Protein AF-A0A2R6GZ80-F1 (afdb_monomer)

Secondary structure (DSSP, 8-state):
--STTTTT-GGGS-HHHHHHHHHHHHTTEE-SSPPPHHHHHHHHHHHHHHHHHHHHHHHHHHHHHHHHHHHHHHTTHHHHHHHSS--HHHHHHHHHHHHHHHHHHHHHHHHIIIIIHHHHHHHHTT-EE-HHHHHHHHHHHHTHHHHHHHHHHHHHHHHTT-S-STTSS-HHHHHHHHHHHHHHHHHHHHH-TTS-HHHHHHHHHHHHHHHHHHHHHHHHHH--GGGTS--

Structure (mmCIF, N/CA/C/O backbone):
data_AF-A0A2R6GZ80-F1
#
_entry.id   AF-A0A2R6GZ80-F1
#
loop_
_atom_site.group_PDB
_atom_site.id
_atom_site.type_symbol
_atom_site.label_atom_id
_atom_site.label_alt_id
_atom_site.label_comp_id
_atom_site.label_asym_id
_atom_site.label_entity_id
_atom_site.label_seq_id
_atom_site.pdbx_PDB_ins_code
_atom_site.Cartn_x
_atom_site.Cartn_y
_atom_site.Cartn_z
_atom_site.occupancy
_atom_site.B_iso_or_equiv
_atom_site.auth_seq_id
_atom_site.auth_comp_id
_atom_site.auth_asym_id
_atom_site.auth_atom_id
_atom_site.pdbx_PDB_model_num
ATOM 1 N N . MET A 1 1 ? -15.778 11.965 5.637 1.00 37.53 1 MET A N 1
ATOM 2 C CA . MET A 1 1 ? -15.339 13.058 6.536 1.00 37.53 1 MET A CA 1
ATOM 3 C C . MET A 1 1 ? -15.976 13.020 7.934 1.00 37.53 1 MET A C 1
ATOM 5 O O . MET A 1 1 ? -15.724 13.930 8.703 1.00 37.53 1 MET A O 1
ATOM 9 N N . GLY A 1 2 ? -16.751 11.988 8.311 1.00 37.94 2 GLY A N 1
ATOM 10 C CA . GLY A 1 2 ? -17.415 11.952 9.626 1.00 37.94 2 GLY A CA 1
ATOM 11 C C . GLY A 1 2 ? -16.570 11.405 10.783 1.00 37.94 2 GLY A C 1
ATOM 12 O O . GLY A 1 2 ? -16.717 11.888 11.891 1.00 37.94 2 GLY A O 1
ATOM 13 N N . LEU A 1 3 ? -15.669 10.441 10.547 1.00 44.06 3 LEU A N 1
ATOM 14 C CA . LEU A 1 3 ? -15.006 9.670 11.617 1.00 44.06 3 LEU A CA 1
ATOM 15 C C . LEU A 1 3 ? -13.726 10.309 12.186 1.00 44.06 3 LEU A C 1
ATOM 17 O O . LEU A 1 3 ? -13.445 10.149 13.367 1.00 44.06 3 LEU A O 1
ATOM 21 N N . THR A 1 4 ? -12.978 11.085 11.398 1.00 41.44 4 THR A N 1
ATOM 22 C CA . THR A 1 4 ? -11.779 11.808 11.870 1.00 41.44 4 THR A CA 1
ATOM 23 C C . THR A 1 4 ? -12.109 12.978 12.805 1.00 41.44 4 THR A C 1
ATOM 25 O O . THR A 1 4 ? -11.280 13.341 13.631 1.00 41.44 4 THR A O 1
ATOM 28 N N . LEU A 1 5 ? -13.329 13.526 12.726 1.00 40.12 5 LEU A N 1
ATOM 29 C CA . LEU A 1 5 ? -13.850 14.518 13.678 1.00 40.12 5 LEU A CA 1
ATOM 30 C C . LEU A 1 5 ? -14.262 13.886 15.022 1.00 40.12 5 LEU A C 1
ATOM 32 O O . LEU A 1 5 ? -14.230 14.566 16.042 1.00 40.12 5 LEU A O 1
ATOM 36 N N . LEU A 1 6 ? -14.592 12.587 15.051 1.00 44.59 6 LEU A N 1
ATOM 37 C CA . LEU A 1 6 ? -15.017 11.886 16.275 1.00 44.59 6 LEU A CA 1
ATOM 38 C C . LEU A 1 6 ? -13.869 11.640 17.251 1.00 44.59 6 LEU A C 1
ATOM 40 O O . LEU A 1 6 ? -14.088 11.628 18.455 1.00 44.59 6 LEU A O 1
ATOM 44 N N . ALA A 1 7 ? -12.648 11.490 16.734 1.00 44.72 7 ALA A N 1
ATOM 45 C CA . ALA A 1 7 ? -11.451 11.322 17.553 1.00 44.72 7 ALA A CA 1
ATOM 46 C C . ALA A 1 7 ? -11.021 12.616 18.273 1.00 44.72 7 ALA A C 1
ATOM 48 O O . ALA A 1 7 ? -10.273 12.551 19.239 1.00 44.72 7 ALA A O 1
ATOM 49 N N . GLN A 1 8 ? -11.470 13.790 17.812 1.00 47.66 8 GLN A N 1
ATOM 50 C CA . GLN A 1 8 ? -11.119 15.077 18.428 1.00 47.66 8 GLN A CA 1
ATOM 51 C C . GLN A 1 8 ? -12.140 15.554 19.465 1.00 47.66 8 GLN A C 1
ATOM 53 O O . GLN A 1 8 ? -11.824 16.442 20.252 1.00 47.66 8 GLN A O 1
ATOM 58 N N . ASN A 1 9 ? -13.361 15.008 19.458 1.00 50.97 9 ASN A N 1
ATOM 59 C CA . ASN A 1 9 ? -14.413 15.418 20.383 1.00 50.97 9 ASN A CA 1
ATOM 60 C C . ASN A 1 9 ? -15.409 14.261 20.620 1.00 50.97 9 ASN A C 1
ATOM 62 O O . ASN A 1 9 ? -16.515 14.272 20.070 1.00 50.97 9 ASN A O 1
ATOM 66 N N . PRO A 1 10 ? -15.027 13.227 21.395 1.00 53.47 10 PRO A N 1
ATOM 67 C CA . PRO A 1 10 ? -15.883 12.066 21.657 1.00 53.47 10 PRO A CA 1
ATOM 68 C C . PRO A 1 10 ? -17.203 12.436 22.355 1.00 53.47 10 PRO A C 1
ATOM 70 O O . PRO A 1 10 ? -18.189 11.715 22.207 1.00 53.47 10 PRO A O 1
ATOM 73 N N . ASP A 1 11 ? -17.264 13.589 23.027 1.00 56.34 11 ASP A N 1
ATOM 74 C CA . ASP A 1 11 ? -18.479 14.127 23.656 1.00 56.34 11 ASP A CA 1
ATOM 75 C C . ASP A 1 11 ? -19.422 14.847 22.678 1.00 56.34 11 ASP A C 1
ATOM 77 O O . ASP A 1 11 ? -20.584 15.091 22.996 1.00 56.34 11 ASP A O 1
ATOM 81 N N . ALA A 1 12 ? -18.966 15.146 21.456 1.00 58.84 12 ALA A N 1
ATOM 82 C CA . ALA A 1 12 ? -19.821 15.669 20.386 1.00 58.84 12 ALA A CA 1
ATOM 83 C C . ALA A 1 12 ? -20.687 14.572 19.732 1.00 58.84 12 ALA A C 1
ATOM 85 O O . ALA A 1 12 ? -21.509 14.853 18.855 1.00 58.84 12 ALA A O 1
ATOM 86 N N . LEU A 1 13 ? -20.505 13.310 20.136 1.00 60.47 13 LEU A N 1
ATOM 87 C CA . LEU A 1 13 ? -21.305 12.186 19.675 1.00 60.47 13 LEU A CA 1
ATOM 88 C C . LEU A 1 13 ? -22.681 12.179 20.333 1.00 60.47 13 LEU A C 1
ATOM 90 O O . LEU A 1 13 ? -22.815 12.256 21.552 1.00 60.47 13 LEU A O 1
ATOM 94 N N . THR A 1 14 ? -23.725 11.965 19.529 1.00 71.31 14 THR A N 1
ATOM 95 C CA . THR A 1 14 ? -25.032 11.627 20.105 1.00 71.31 14 THR A CA 1
ATOM 96 C C . THR A 1 14 ? -24.919 10.331 20.927 1.00 71.31 14 THR A C 1
ATOM 98 O O . THR A 1 14 ? -24.157 9.433 20.544 1.00 71.31 14 THR A O 1
ATOM 101 N N . PRO A 1 15 ? -25.692 10.171 22.019 1.00 72.94 15 PRO A N 1
ATOM 102 C CA . PRO A 1 15 ? -25.613 8.988 22.883 1.00 72.94 15 PRO A CA 1
ATOM 103 C C . PRO A 1 15 ? -25.786 7.658 22.135 1.00 72.94 15 PRO A C 1
ATOM 105 O O . PRO A 1 15 ? -25.178 6.650 22.492 1.00 72.94 15 PRO A O 1
ATOM 108 N N . SER A 1 16 ? -26.589 7.649 21.067 1.00 72.81 16 SER A N 1
ATOM 109 C CA . SER A 1 16 ? -26.760 6.492 20.184 1.00 72.81 16 SER A CA 1
ATOM 110 C C . SER A 1 16 ? -25.492 6.142 19.408 1.00 72.81 16 SER A C 1
ATOM 112 O O . SER A 1 16 ? -25.160 4.965 19.285 1.00 72.81 16 SER A O 1
ATOM 114 N N . THR A 1 17 ? -24.764 7.141 18.906 1.00 69.88 17 THR A N 1
ATOM 115 C CA . THR A 1 17 ? -23.523 6.918 18.157 1.00 69.88 17 THR A CA 1
ATOM 116 C C . THR A 1 17 ? -22.392 6.483 19.086 1.00 69.88 17 THR A C 1
ATOM 118 O O . THR A 1 17 ? -21.654 5.570 18.731 1.00 69.88 17 THR A O 1
ATOM 121 N N . ARG A 1 18 ? -22.299 7.053 20.299 1.00 71.25 18 ARG A N 1
ATOM 122 C CA . ARG A 1 18 ? -21.313 6.634 21.312 1.00 71.25 18 ARG A CA 1
ATOM 123 C C . ARG A 1 18 ? -21.471 5.152 21.659 1.00 71.25 18 ARG A C 1
ATOM 125 O O . ARG A 1 18 ? -20.519 4.397 21.510 1.00 71.25 18 ARG A O 1
ATOM 132 N N . ARG A 1 19 ? -22.697 4.704 21.963 1.00 75.44 19 ARG A N 1
ATOM 133 C CA . ARG A 1 19 ? -22.990 3.282 22.240 1.00 75.44 19 ARG A CA 1
ATOM 134 C C . ARG A 1 19 ? -22.702 2.358 21.059 1.00 75.44 19 ARG A C 1
ATOM 136 O O . ARG A 1 19 ? -22.256 1.233 21.257 1.00 75.44 19 ARG A O 1
ATOM 143 N N . ALA A 1 20 ? -22.982 2.799 19.831 1.00 73.06 20 ALA A N 1
ATOM 144 C CA . ALA A 1 20 ? -22.682 2.007 18.639 1.00 73.06 20 ALA A CA 1
ATOM 145 C C . ALA A 1 20 ? -21.168 1.798 18.464 1.00 73.06 20 ALA A C 1
ATOM 147 O O . ALA A 1 20 ? -20.739 0.709 18.088 1.00 73.06 20 ALA A O 1
ATOM 148 N N . VAL A 1 21 ? -20.370 2.820 18.777 1.00 73.25 21 VAL A N 1
ATOM 149 C CA . VAL A 1 21 ? -18.908 2.762 18.710 1.00 73.25 21 VAL A CA 1
ATOM 150 C C . VAL A 1 21 ? -18.307 1.977 19.878 1.00 73.25 21 VAL A C 1
ATOM 152 O O . VAL A 1 21 ? -17.419 1.163 19.652 1.00 73.25 21 VAL A O 1
ATOM 155 N N . GLU A 1 22 ? -18.807 2.152 21.103 1.00 77.94 22 GLU A N 1
ATOM 156 C CA . GLU A 1 22 ? -18.410 1.341 22.268 1.00 77.94 22 GLU A CA 1
ATOM 157 C C . GLU A 1 22 ? -18.621 -0.148 21.974 1.00 77.94 22 GLU A C 1
ATOM 159 O O . GLU A 1 22 ? -17.699 -0.949 22.108 1.00 77.94 22 GLU A O 1
ATOM 164 N N . ARG A 1 23 ? -19.784 -0.500 21.415 1.00 78.38 23 ARG A N 1
ATOM 165 C CA . ARG A 1 23 ? -20.079 -1.869 20.985 1.00 78.38 23 ARG A CA 1
ATOM 166 C C . ARG A 1 23 ? -19.141 -2.368 19.888 1.00 78.38 23 ARG A C 1
ATOM 168 O O . ARG A 1 23 ? -18.875 -3.561 19.811 1.00 78.38 23 ARG A O 1
ATOM 175 N N . GLN A 1 24 ? -18.647 -1.481 19.025 1.00 75.94 24 GLN A N 1
ATOM 176 C CA . GLN A 1 24 ? -17.640 -1.839 18.029 1.00 75.94 24 GLN A CA 1
ATOM 177 C C . GLN A 1 24 ? -16.284 -2.108 18.687 1.00 75.94 24 GLN A C 1
ATOM 179 O O . GLN A 1 24 ? -15.624 -3.066 18.308 1.00 75.94 24 GLN A O 1
ATOM 184 N N . ILE A 1 25 ? -15.880 -1.318 19.683 1.00 78.38 25 ILE A N 1
ATOM 185 C CA . ILE A 1 25 ? -14.637 -1.525 20.441 1.00 78.38 25 ILE A CA 1
ATOM 186 C C . ILE A 1 25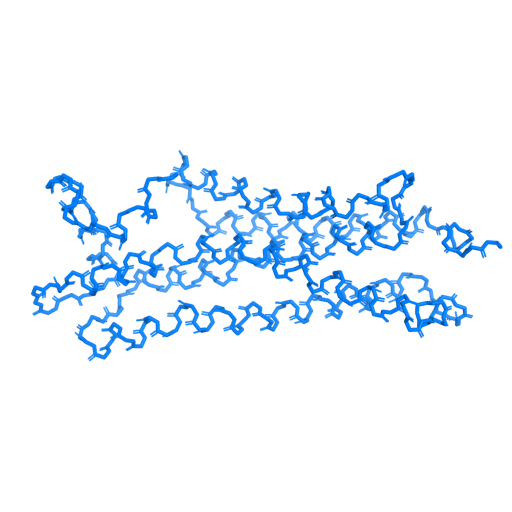 ? -14.688 -2.837 21.225 1.00 78.38 25 ILE A C 1
ATOM 188 O O . ILE A 1 25 ? -13.712 -3.579 21.193 1.00 78.38 25 ILE A O 1
ATOM 192 N N . GLU A 1 26 ? -15.823 -3.172 21.842 1.00 82.00 26 GLU A N 1
ATOM 193 C CA . GLU A 1 26 ? -16.033 -4.438 22.566 1.00 82.00 26 GLU A CA 1
ATOM 194 C C . GLU A 1 26 ? -15.855 -5.686 21.680 1.00 82.00 26 GLU A C 1
ATOM 196 O O . GLU A 1 26 ? -15.530 -6.761 22.180 1.00 82.00 26 GLU A O 1
ATOM 201 N N . LEU A 1 27 ? -16.029 -5.563 20.356 1.00 78.94 27 LEU A N 1
ATOM 202 C CA . LEU A 1 27 ? -15.753 -6.655 19.410 1.00 78.94 27 LEU A CA 1
ATOM 203 C C . LEU A 1 27 ? -14.255 -6.896 19.191 1.00 78.94 27 LEU A C 1
ATOM 205 O O . LEU A 1 27 ? -13.879 -7.967 18.718 1.00 78.94 27 LEU A O 1
ATOM 209 N N . TYR A 1 28 ? -13.414 -5.901 19.481 1.00 77.56 28 TYR A N 1
ATOM 210 C CA . TYR A 1 28 ? -11.974 -5.944 19.236 1.00 77.56 28 TYR A CA 1
ATOM 211 C C . TYR A 1 28 ? -11.164 -6.003 20.532 1.00 77.56 28 TYR A C 1
ATOM 213 O O . TYR A 1 28 ? -10.140 -6.682 20.567 1.00 77.56 28 TYR A O 1
ATOM 221 N N . PHE A 1 29 ? -11.632 -5.403 21.622 1.00 85.06 29 PHE A N 1
ATOM 222 C CA . PHE A 1 29 ? -10.915 -5.354 22.892 1.00 85.06 29 PHE A CA 1
ATOM 223 C C . PHE A 1 29 ? -11.799 -5.808 24.045 1.00 85.06 29 PHE A C 1
ATOM 225 O O . PHE A 1 29 ? -12.945 -5.380 24.170 1.00 85.06 29 PHE A O 1
ATOM 232 N N . SER A 1 30 ? -11.246 -6.639 24.926 1.00 82.06 30 SER A N 1
ATOM 233 C CA . SER A 1 30 ? -11.899 -6.968 26.189 1.00 82.06 30 SER A CA 1
ATOM 234 C C . SER A 1 30 ? -11.597 -5.882 27.216 1.00 82.06 30 SER A C 1
ATOM 236 O O . SER A 1 30 ? -10.428 -5.573 27.461 1.00 82.06 30 SER A O 1
ATOM 238 N N . THR A 1 31 ? -12.637 -5.332 27.837 1.00 74.06 31 THR A N 1
ATOM 239 C CA . THR A 1 31 ? -12.521 -4.272 28.844 1.00 74.06 31 THR A CA 1
ATOM 240 C C . THR A 1 31 ? -12.813 -4.818 30.237 1.00 74.06 31 THR A C 1
ATOM 242 O O . THR A 1 31 ? -13.896 -5.345 30.487 1.00 74.06 31 THR A O 1
ATOM 245 N N . SER A 1 32 ? -11.879 -4.643 31.170 1.00 65.56 32 SER A N 1
ATOM 246 C CA . SER A 1 32 ? -12.031 -5.055 32.577 1.00 65.56 32 SER A CA 1
ATOM 247 C C . SER A 1 32 ? -12.764 -4.017 33.447 1.00 65.56 32 SER A C 1
ATOM 249 O O . SER A 1 32 ? -12.899 -4.212 34.652 1.00 65.56 32 SER A O 1
ATOM 251 N N . GLY A 1 33 ? -13.196 -2.892 32.867 1.00 67.31 33 GLY A N 1
ATOM 252 C CA . GLY A 1 33 ? -13.766 -1.746 33.576 1.00 67.31 33 GLY A CA 1
ATOM 253 C C . GLY A 1 33 ? -14.141 -0.595 32.629 1.00 67.31 33 GLY A C 1
ATOM 254 O O . GLY A 1 33 ? -14.046 -0.764 31.411 1.00 67.31 33 GLY A O 1
ATOM 255 N N . PRO A 1 34 ? -14.579 0.562 33.163 1.00 67.31 34 PRO A N 1
ATOM 256 C CA . PRO A 1 34 ? -14.942 1.724 32.353 1.00 67.31 34 PRO A CA 1
ATOM 257 C C . PRO A 1 34 ? -13.738 2.227 31.547 1.00 67.31 34 PRO A C 1
ATOM 259 O O . PRO A 1 34 ? -12.664 2.473 32.095 1.00 67.31 34 PRO A O 1
ATOM 262 N N . VAL A 1 35 ? -13.926 2.367 30.236 1.00 72.31 35 VAL A N 1
ATOM 263 C CA . VAL A 1 35 ? -12.898 2.836 29.299 1.00 72.31 35 VAL A CA 1
ATOM 264 C C . VAL A 1 35 ? -12.785 4.356 29.407 1.00 72.31 35 VAL A C 1
ATOM 266 O O . VAL A 1 35 ? -13.789 5.054 29.276 1.00 72.31 35 VAL A O 1
ATOM 269 N N . SER A 1 36 ? -11.579 4.874 29.654 1.00 79.19 36 SER A N 1
ATOM 270 C CA . SER A 1 36 ? -11.332 6.320 29.611 1.00 79.19 36 SER A CA 1
ATOM 271 C C . SER A 1 36 ? -11.444 6.849 28.176 1.00 79.19 36 SER A C 1
ATOM 273 O O . SER A 1 36 ? -11.186 6.121 27.214 1.00 79.19 36 SER A O 1
ATOM 275 N N . ASP A 1 37 ? -11.786 8.129 28.009 1.00 79.00 37 ASP A N 1
ATOM 276 C CA . ASP A 1 37 ? -11.985 8.723 26.676 1.00 79.00 37 ASP A CA 1
ATOM 277 C C . ASP A 1 37 ? -10.714 8.663 25.797 1.00 79.00 37 ASP A C 1
ATOM 279 O O . ASP A 1 37 ? -10.791 8.533 24.570 1.00 79.00 37 ASP A O 1
ATOM 283 N N . GLU A 1 38 ? -9.529 8.675 26.416 1.00 79.25 38 GLU A N 1
ATOM 284 C CA . GLU A 1 38 ? -8.235 8.493 25.743 1.00 79.25 38 GLU A CA 1
ATOM 285 C C . GLU A 1 38 ? -8.095 7.089 25.135 1.00 79.25 38 GLU A C 1
ATOM 287 O O . GLU A 1 38 ? -7.737 6.939 23.964 1.00 79.25 38 GLU A O 1
ATOM 292 N N . LEU A 1 39 ? -8.430 6.052 25.908 1.00 78.44 39 LEU A N 1
ATOM 293 C CA . LEU A 1 39 ? -8.372 4.657 25.468 1.00 78.44 39 LEU A CA 1
ATOM 294 C C . LEU A 1 39 ? -9.429 4.369 24.396 1.00 78.44 39 LEU A C 1
ATOM 296 O O . LEU A 1 39 ? -9.153 3.660 23.429 1.00 78.44 39 LEU A O 1
ATOM 300 N N . PHE A 1 40 ? -10.609 4.979 24.525 1.00 79.94 40 PHE A N 1
ATOM 301 C CA . PHE A 1 40 ? -11.670 4.928 23.522 1.00 79.94 40 PHE A CA 1
ATOM 302 C C . PHE A 1 40 ? -11.209 5.510 22.178 1.00 79.94 40 PHE A C 1
ATOM 304 O O . PHE A 1 40 ? -11.352 4.877 21.128 1.00 79.94 40 PHE A O 1
ATOM 311 N N . THR A 1 41 ? -10.591 6.693 22.209 1.00 81.50 41 THR A N 1
ATOM 312 C CA . THR A 1 41 ? -10.074 7.373 21.013 1.00 81.50 41 THR A CA 1
ATOM 313 C C . THR A 1 41 ? -8.960 6.570 20.343 1.00 81.50 41 THR A C 1
ATOM 315 O O . THR A 1 41 ? -8.928 6.438 19.116 1.00 81.50 41 THR A O 1
ATOM 318 N N . LEU A 1 42 ? -8.063 5.983 21.136 1.00 82.31 42 LEU A N 1
ATOM 319 C CA . LEU A 1 42 ? -6.957 5.184 20.621 1.00 82.31 42 LEU A CA 1
ATOM 320 C C . LEU A 1 42 ? -7.428 3.847 20.023 1.00 82.31 42 LEU A C 1
ATOM 322 O O . LEU A 1 42 ? -6.927 3.432 18.978 1.00 82.31 42 LEU A O 1
ATOM 326 N N . ALA A 1 43 ? -8.427 3.199 20.628 1.00 79.50 43 ALA A N 1
ATOM 327 C CA . ALA A 1 43 ? -9.045 1.992 20.082 1.00 79.50 43 ALA A CA 1
ATOM 328 C C . ALA A 1 43 ? -9.746 2.273 18.744 1.00 79.50 43 ALA A C 1
ATOM 330 O O . ALA A 1 43 ? -9.571 1.530 17.777 1.00 79.50 43 ALA A O 1
ATOM 331 N N . LEU A 1 44 ? -10.471 3.393 18.650 1.00 81.81 44 LEU A N 1
ATOM 332 C CA . LEU A 1 44 ? -11.038 3.880 17.391 1.00 81.81 44 LEU A CA 1
ATOM 333 C C . LEU A 1 44 ? -9.965 4.116 16.327 1.00 81.81 44 LEU A C 1
ATOM 335 O O . LEU A 1 44 ? -10.130 3.695 15.180 1.00 81.81 44 LEU A O 1
ATOM 339 N N . PHE A 1 45 ? -8.864 4.770 16.703 1.00 83.81 45 PHE A N 1
ATOM 340 C CA . PHE A 1 45 ? -7.740 4.985 15.802 1.00 83.81 45 PHE A CA 1
ATOM 341 C C . PHE A 1 45 ? -7.170 3.657 15.300 1.00 83.81 45 PHE A C 1
ATOM 343 O O . PHE A 1 45 ? -6.910 3.536 14.107 1.00 83.81 45 PHE A O 1
ATOM 350 N N . LEU A 1 46 ? -7.052 2.637 16.156 1.00 84.56 46 LEU A N 1
ATOM 351 C CA . LEU A 1 46 ? -6.561 1.322 15.745 1.00 84.56 46 LEU A CA 1
ATOM 352 C C . LEU A 1 46 ? -7.501 0.621 14.756 1.00 84.56 46 LEU A C 1
ATOM 354 O O . LEU A 1 46 ? -7.043 0.042 13.776 1.00 84.56 46 LEU A O 1
ATOM 358 N N . ILE A 1 47 ? -8.814 0.705 14.983 1.00 81.19 47 ILE A N 1
ATOM 359 C CA . ILE A 1 47 ? -9.828 0.117 14.094 1.00 81.19 47 ILE A CA 1
ATOM 360 C C . ILE A 1 47 ? -9.789 0.785 12.710 1.00 81.19 47 ILE A C 1
ATOM 362 O O . ILE A 1 47 ? -9.965 0.120 11.691 1.00 81.19 47 ILE A O 1
ATOM 366 N N . GLN A 1 48 ? -9.535 2.096 12.659 1.00 80.62 48 GLN A N 1
ATOM 367 C CA . GLN A 1 48 ? -9.450 2.859 11.406 1.00 80.62 48 GLN A CA 1
ATOM 368 C C . GLN A 1 48 ? -8.051 2.846 10.772 1.00 80.62 48 GLN A C 1
ATOM 370 O O . GLN A 1 48 ? -7.905 3.108 9.574 1.00 80.62 48 GLN A O 1
ATOM 375 N N . GLY A 1 49 ? -7.024 2.530 11.560 1.00 84.00 49 GLY A N 1
ATOM 376 C CA . GLY A 1 49 ? -5.614 2.532 11.185 1.00 84.00 49 GLY A CA 1
ATOM 377 C C . GLY A 1 49 ? -5.325 1.778 9.886 1.00 84.00 49 GLY A C 1
ATOM 378 O O . GLY A 1 49 ? -4.689 2.362 9.009 1.00 84.00 49 GLY A O 1
ATOM 379 N N . PRO A 1 50 ? -5.839 0.548 9.687 1.00 84.44 50 PRO A N 1
ATOM 380 C CA . PRO A 1 50 ? -5.697 -0.189 8.434 1.00 84.44 50 PRO A CA 1
ATOM 381 C C . PRO A 1 50 ? -6.147 0.582 7.187 1.00 84.44 50 PRO A C 1
ATOM 383 O O . PRO A 1 50 ? -5.478 0.531 6.161 1.00 84.44 50 PRO A O 1
ATOM 386 N N . PHE A 1 51 ? -7.243 1.344 7.256 1.00 82.38 51 PHE A N 1
ATOM 387 C CA . PHE A 1 51 ? -7.732 2.119 6.109 1.00 82.38 51 PHE A CA 1
ATOM 388 C C . PHE A 1 51 ? -6.881 3.363 5.850 1.00 82.38 51 PHE A C 1
ATOM 390 O O . PHE A 1 51 ? -6.642 3.724 4.698 1.00 82.38 51 PHE A O 1
ATOM 397 N N . LEU A 1 52 ? -6.382 4.003 6.909 1.00 83.81 52 LEU A N 1
ATOM 398 C CA . LEU A 1 52 ? -5.433 5.109 6.777 1.00 83.81 52 LEU A CA 1
ATOM 399 C C . LEU A 1 52 ? -4.104 4.623 6.190 1.00 83.81 52 LEU A C 1
ATOM 401 O O . LEU A 1 52 ? -3.560 5.264 5.290 1.00 83.81 52 LEU A O 1
ATOM 405 N N . LEU A 1 53 ? -3.624 3.460 6.637 1.00 87.69 53 LEU A N 1
ATOM 406 C CA . LEU A 1 53 ? -2.405 2.820 6.144 1.00 87.69 53 LEU A CA 1
ATOM 407 C C . LEU A 1 53 ? -2.423 2.601 4.637 1.00 87.69 53 LEU A C 1
ATOM 409 O O . LEU A 1 53 ? -1.380 2.681 4.008 1.00 87.69 53 LEU A O 1
ATOM 413 N N . VAL A 1 54 ? -3.591 2.381 4.048 1.00 86.50 54 VAL A N 1
ATOM 414 C CA . VAL A 1 54 ? -3.759 2.151 2.607 1.00 86.50 54 VAL A CA 1
ATOM 415 C C . VAL A 1 54 ? -3.548 3.420 1.802 1.00 86.50 54 VAL A C 1
ATOM 417 O O . VAL A 1 54 ? -2.868 3.407 0.777 1.00 86.50 54 VAL A O 1
ATOM 420 N N . ILE A 1 55 ? -4.093 4.533 2.287 1.00 85.19 55 ILE A N 1
ATOM 421 C CA . ILE A 1 55 ? -3.886 5.842 1.667 1.00 85.19 55 ILE A CA 1
ATOM 422 C C . ILE A 1 55 ? -2.408 6.219 1.789 1.00 85.19 55 ILE A C 1
ATOM 424 O O . ILE A 1 55 ? -1.772 6.585 0.800 1.00 85.19 55 ILE A O 1
ATOM 428 N N . PHE A 1 56 ? -1.835 6.070 2.988 1.00 87.50 56 PHE A N 1
ATOM 429 C CA . PHE A 1 56 ? -0.424 6.364 3.222 1.00 87.50 56 PHE A CA 1
ATOM 430 C C . PHE A 1 56 ? 0.512 5.428 2.461 1.00 87.50 56 PHE A C 1
ATOM 432 O O . PHE A 1 56 ? 1.543 5.885 1.985 1.00 87.50 56 PHE A O 1
ATOM 439 N N . ALA A 1 57 ? 0.151 4.161 2.274 1.00 88.00 57 ALA A N 1
ATOM 440 C CA . ALA A 1 57 ? 0.881 3.224 1.431 1.00 88.00 57 ALA A CA 1
ATOM 441 C C . ALA A 1 57 ? 1.023 3.744 0.004 1.00 88.00 57 ALA A C 1
ATOM 443 O O . ALA A 1 57 ? 2.134 3.766 -0.520 1.00 88.00 57 ALA A O 1
ATOM 444 N N . GLY A 1 58 ? -0.065 4.227 -0.599 1.00 86.19 58 GLY A N 1
ATOM 445 C CA . GLY A 1 58 ? 0.003 4.868 -1.910 1.00 86.19 58 GLY A CA 1
ATOM 446 C C . GLY A 1 58 ? 0.997 6.036 -1.919 1.00 86.19 58 GLY A C 1
ATOM 447 O O . GLY A 1 58 ? 1.853 6.111 -2.794 1.00 86.19 58 GLY A O 1
ATOM 448 N N . VAL A 1 59 ? 0.952 6.906 -0.902 1.00 88.19 59 VAL A N 1
ATOM 449 C CA . VAL A 1 59 ? 1.861 8.066 -0.791 1.00 88.19 59 VAL A CA 1
ATOM 450 C C . VAL A 1 59 ? 3.318 7.636 -0.616 1.00 88.19 59 VAL A C 1
ATOM 452 O O . VAL A 1 59 ? 4.211 8.204 -1.245 1.00 88.19 59 VAL A O 1
ATOM 455 N N . ILE A 1 60 ? 3.570 6.643 0.237 1.00 88.94 60 ILE A N 1
ATOM 456 C CA . ILE A 1 60 ? 4.902 6.088 0.488 1.00 88.94 60 ILE A CA 1
ATOM 457 C C . ILE A 1 60 ? 5.443 5.455 -0.798 1.00 88.94 60 ILE A C 1
ATOM 459 O O . ILE A 1 60 ? 6.579 5.745 -1.164 1.00 88.94 60 ILE A O 1
ATOM 463 N N . GLY A 1 61 ? 4.625 4.671 -1.507 1.00 87.31 61 GLY A N 1
ATOM 464 C CA . GLY A 1 61 ? 4.982 4.075 -2.793 1.00 87.31 61 GLY A CA 1
ATOM 465 C C . GLY A 1 61 ? 5.345 5.133 -3.827 1.00 87.31 61 GLY A C 1
ATOM 466 O O . GLY A 1 61 ? 6.463 5.145 -4.329 1.00 87.31 61 GLY A O 1
ATOM 467 N N . VAL A 1 62 ? 4.470 6.118 -4.043 1.00 88.25 62 VAL A N 1
ATOM 468 C CA . VAL A 1 62 ? 4.745 7.235 -4.957 1.00 88.25 62 VAL A CA 1
ATOM 469 C C . VAL A 1 62 ? 6.073 7.929 -4.623 1.00 88.25 62 VAL A C 1
ATOM 471 O O . VAL A 1 62 ? 6.904 8.162 -5.501 1.00 88.25 62 VAL A O 1
ATOM 474 N N . ARG A 1 63 ? 6.309 8.251 -3.345 1.00 89.25 63 ARG A N 1
ATOM 475 C CA . ARG A 1 63 ? 7.527 8.957 -2.916 1.00 89.25 63 ARG A CA 1
ATOM 476 C C . ARG A 1 63 ? 8.789 8.116 -3.073 1.00 89.25 63 ARG A C 1
ATOM 478 O O . ARG A 1 63 ? 9.819 8.660 -3.465 1.00 89.25 63 ARG A O 1
ATOM 485 N N . ILE A 1 64 ? 8.740 6.833 -2.726 1.00 89.94 64 ILE A N 1
ATOM 486 C CA . ILE A 1 64 ? 9.895 5.937 -2.841 1.00 89.94 64 ILE A CA 1
ATOM 487 C C . ILE A 1 64 ? 10.184 5.649 -4.313 1.00 89.94 64 ILE A C 1
ATOM 489 O O . ILE A 1 64 ? 11.338 5.771 -4.713 1.00 89.94 64 ILE A O 1
ATOM 493 N N . GLY A 1 65 ? 9.164 5.356 -5.124 1.00 86.38 65 GLY A N 1
ATOM 494 C CA . GLY A 1 65 ? 9.287 5.196 -6.574 1.00 86.38 65 GLY A CA 1
ATOM 495 C C . GLY A 1 65 ? 9.968 6.396 -7.229 1.00 86.38 65 GLY A C 1
ATOM 496 O O . GLY A 1 65 ? 11.008 6.229 -7.863 1.00 86.38 65 GLY A O 1
ATOM 497 N N . ASN A 1 66 ? 9.463 7.608 -6.972 1.00 86.69 66 ASN A N 1
ATOM 498 C CA . ASN A 1 66 ? 10.044 8.843 -7.508 1.00 86.69 66 ASN A CA 1
ATOM 499 C C . ASN A 1 66 ? 11.500 9.014 -7.069 1.00 86.69 66 ASN A C 1
ATOM 501 O O . ASN A 1 66 ? 12.374 9.232 -7.896 1.00 86.69 66 ASN A O 1
ATOM 505 N N . ARG A 1 67 ? 11.797 8.849 -5.773 1.00 89.12 67 ARG A N 1
ATOM 506 C CA . ARG A 1 67 ? 13.173 8.987 -5.267 1.00 89.12 67 ARG A CA 1
ATOM 507 C C . ARG A 1 67 ? 14.139 7.981 -5.879 1.00 89.12 67 ARG A C 1
ATOM 509 O O . ARG A 1 67 ? 15.286 8.342 -6.115 1.00 89.12 67 ARG A O 1
ATOM 516 N N . VAL A 1 68 ? 13.714 6.734 -6.079 1.00 89.25 68 VAL A N 1
ATOM 517 C CA . VAL A 1 68 ? 14.558 5.698 -6.688 1.00 89.25 68 VAL A CA 1
ATOM 518 C C . VAL A 1 68 ? 14.866 6.064 -8.137 1.00 89.25 68 VAL A C 1
ATOM 520 O O . VAL A 1 68 ? 16.035 6.063 -8.513 1.00 89.25 68 VAL A O 1
ATOM 523 N N . VAL A 1 69 ? 13.850 6.433 -8.921 1.00 85.44 69 VAL A N 1
ATOM 524 C CA . VAL A 1 69 ? 14.030 6.776 -10.338 1.00 85.44 69 VAL A CA 1
ATOM 525 C C . VAL A 1 69 ? 14.823 8.068 -10.505 1.00 85.44 69 VAL A C 1
ATOM 527 O O . VAL A 1 69 ? 15.841 8.048 -11.189 1.00 85.44 69 VAL A O 1
ATOM 530 N N . SER A 1 70 ? 14.446 9.156 -9.823 1.00 85.62 70 SER A N 1
ATOM 531 C CA . SER A 1 70 ? 15.184 10.425 -9.889 1.00 85.62 70 SER A CA 1
ATOM 532 C C . SER A 1 70 ? 16.642 10.238 -9.491 1.00 85.62 70 SER A C 1
ATOM 534 O O . SER A 1 70 ? 17.525 10.682 -10.204 1.00 85.62 70 SER A O 1
ATOM 536 N N . ARG A 1 71 ? 16.934 9.481 -8.424 1.00 88.56 71 ARG A N 1
ATOM 537 C CA . ARG A 1 71 ? 18.325 9.232 -8.022 1.00 88.56 71 ARG A CA 1
ATOM 538 C C . ARG A 1 71 ? 19.124 8.483 -9.090 1.00 88.56 71 ARG A C 1
ATOM 540 O O . ARG A 1 71 ? 20.314 8.749 -9.234 1.00 88.56 71 ARG A O 1
ATOM 547 N N . LEU A 1 72 ? 18.514 7.538 -9.804 1.00 85.88 72 LEU A N 1
ATOM 548 C CA . LEU A 1 72 ? 19.182 6.796 -10.879 1.00 85.88 72 LEU A CA 1
ATOM 549 C C . LEU A 1 72 ? 19.419 7.666 -12.118 1.00 85.88 72 LEU A C 1
ATOM 551 O O . LEU A 1 72 ? 20.486 7.562 -12.720 1.00 85.88 72 LEU A O 1
ATOM 555 N N . ILE A 1 73 ? 18.460 8.527 -12.462 1.00 83.75 73 ILE A N 1
ATOM 556 C CA . ILE A 1 73 ? 18.569 9.480 -13.574 1.00 83.75 73 ILE A CA 1
ATOM 557 C C . ILE A 1 73 ? 19.605 10.563 -13.239 1.00 83.75 73 ILE A C 1
ATOM 559 O O . ILE A 1 73 ? 20.592 10.702 -13.951 1.00 83.75 73 ILE A O 1
ATOM 563 N N . ASP A 1 74 ? 19.458 11.246 -12.101 1.00 84.69 74 ASP A N 1
ATOM 564 C CA . ASP A 1 74 ? 20.329 12.349 -11.666 1.00 84.69 74 ASP A CA 1
ATOM 565 C C . ASP A 1 74 ? 21.790 11.912 -11.463 1.00 84.69 74 ASP A C 1
ATOM 567 O O . ASP A 1 74 ? 22.712 12.719 -11.567 1.00 84.69 74 ASP A O 1
ATOM 571 N N . SER A 1 75 ? 22.022 10.632 -11.146 1.00 87.56 75 SER A N 1
ATOM 572 C CA . SER A 1 75 ? 23.374 10.074 -11.001 1.00 87.56 75 SER A CA 1
ATOM 573 C C . SER A 1 75 ? 23.986 9.565 -12.309 1.00 87.56 75 SER A C 1
ATOM 575 O O . SER A 1 75 ? 25.117 9.079 -12.284 1.00 87.56 75 SER A O 1
ATOM 577 N N . GLY A 1 76 ? 23.252 9.612 -13.427 1.00 83.44 76 GLY A N 1
ATOM 578 C CA . GLY A 1 76 ? 23.658 9.037 -14.714 1.00 83.44 76 GLY A CA 1
ATOM 579 C C . GLY A 1 76 ? 23.744 7.505 -14.718 1.00 83.44 76 GLY A C 1
ATOM 580 O O . GLY A 1 76 ? 24.083 6.899 -15.732 1.00 83.44 76 GLY A O 1
ATOM 581 N N . GLN A 1 77 ? 23.424 6.840 -13.600 1.00 86.69 77 GLN A N 1
ATOM 582 C CA . GLN A 1 77 ? 23.444 5.379 -13.507 1.00 86.69 77 GLN A CA 1
ATOM 583 C C . GLN A 1 77 ? 22.406 4.744 -14.424 1.00 86.69 77 GLN A C 1
ATOM 585 O O . GLN A 1 77 ? 22.639 3.655 -14.937 1.00 86.69 77 GLN A O 1
ATOM 590 N N . PHE A 1 78 ? 21.280 5.419 -14.648 1.00 83.25 78 PHE A N 1
ATOM 591 C CA . PHE A 1 78 ? 20.255 4.934 -15.562 1.00 83.25 78 PHE A CA 1
ATOM 592 C C . PHE A 1 78 ? 20.776 4.836 -17.005 1.00 83.25 78 PHE A C 1
ATOM 594 O O . PHE A 1 78 ? 20.634 3.793 -17.634 1.00 83.25 78 PHE A O 1
ATOM 601 N N . GLU A 1 79 ? 21.474 5.863 -17.494 1.00 81.56 79 GLU A N 1
ATOM 602 C CA . GLU A 1 79 ? 22.101 5.865 -18.825 1.00 81.56 79 GLU A CA 1
ATOM 603 C C . GLU 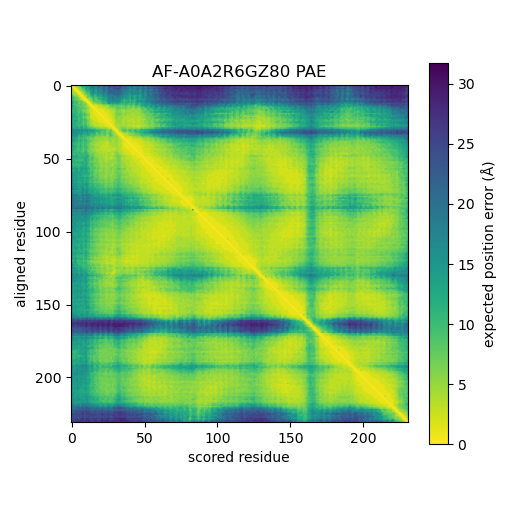A 1 79 ? 23.230 4.828 -18.931 1.00 81.56 79 GLU A C 1
ATOM 605 O O . GLU A 1 79 ? 23.357 4.125 -19.936 1.00 81.56 79 GLU A O 1
ATOM 610 N N . LEU A 1 80 ? 24.023 4.663 -17.866 1.00 87.12 80 LEU A N 1
ATOM 611 C CA . LEU A 1 80 ? 25.053 3.621 -17.796 1.00 87.12 80 LEU A CA 1
ATOM 612 C C . LEU A 1 80 ? 24.457 2.207 -17.855 1.00 87.12 80 LEU A C 1
ATOM 614 O O . LEU A 1 80 ? 25.013 1.330 -18.510 1.00 87.12 80 LEU A O 1
ATOM 618 N N . LEU A 1 81 ? 23.323 1.974 -17.192 1.00 86.06 81 LEU A N 1
ATOM 619 C CA . LEU A 1 81 ? 22.633 0.682 -17.216 1.00 86.06 81 LEU A CA 1
ATOM 620 C C . LEU A 1 81 ? 21.992 0.392 -18.576 1.00 86.06 81 LEU A C 1
ATOM 622 O O . LEU A 1 81 ? 21.979 -0.764 -18.986 1.00 86.06 81 LEU A O 1
ATOM 626 N N . LEU A 1 82 ? 21.501 1.420 -19.273 1.00 80.56 82 LEU A N 1
ATOM 627 C CA . LEU A 1 82 ? 20.936 1.289 -20.620 1.00 80.56 82 LEU A CA 1
ATOM 628 C C . LEU A 1 82 ? 21.999 1.131 -21.718 1.00 80.56 82 LEU A C 1
ATOM 630 O O . LEU A 1 82 ? 21.706 0.563 -22.764 1.00 80.56 82 LEU A O 1
ATOM 634 N N . SER A 1 83 ? 23.219 1.628 -21.497 1.00 84.31 83 SER A N 1
ATOM 635 C CA . SER A 1 83 ? 24.349 1.479 -22.431 1.00 84.31 83 SER A CA 1
ATOM 636 C C . SER A 1 83 ? 25.177 0.210 -22.197 1.00 84.31 83 SER A C 1
ATOM 638 O O . SER A 1 83 ? 25.951 -0.203 -23.063 1.00 84.31 83 SER A O 1
ATOM 640 N N . ALA A 1 84 ? 25.019 -0.424 -21.036 1.00 86.69 84 ALA A N 1
ATOM 641 C CA . ALA A 1 84 ? 25.568 -1.739 -20.743 1.00 86.69 84 ALA A CA 1
ATOM 642 C C . ALA A 1 84 ? 24.839 -2.842 -21.546 1.00 86.69 84 ALA A C 1
ATOM 644 O O . ALA A 1 84 ? 23.719 -2.635 -22.007 1.00 86.69 84 ALA A O 1
ATOM 645 N N . PRO A 1 85 ? 25.432 -4.043 -21.701 1.00 86.81 85 PRO A N 1
ATOM 646 C CA . PRO A 1 85 ? 24.824 -5.163 -22.426 1.00 86.81 85 PRO A CA 1
ATOM 647 C C . PRO A 1 85 ? 23.718 -5.860 -21.605 1.00 86.81 85 PRO A C 1
ATOM 649 O O . PRO A 1 85 ? 23.672 -7.087 -21.544 1.00 86.81 85 PRO A O 1
ATOM 652 N N . TYR A 1 86 ? 22.872 -5.083 -20.927 1.00 84.31 86 TYR A N 1
ATOM 653 C CA . TYR A 1 86 ? 21.692 -5.566 -20.218 1.00 84.31 86 TYR A CA 1
ATOM 654 C C . TYR A 1 86 ? 20.449 -5.304 -21.057 1.00 84.31 86 TYR A C 1
ATOM 656 O O . TYR A 1 86 ? 20.302 -4.243 -21.665 1.00 84.31 86 TYR A O 1
ATOM 664 N N . ASP A 1 87 ? 19.512 -6.246 -21.035 1.00 83.38 87 ASP A N 1
ATOM 665 C CA . ASP A 1 87 ? 18.205 -6.010 -21.631 1.00 83.38 87 ASP A CA 1
ATOM 666 C C . ASP A 1 87 ? 17.465 -4.934 -20.824 1.00 83.38 87 ASP A C 1
ATOM 668 O O . ASP A 1 87 ? 17.425 -4.970 -19.591 1.00 83.38 87 ASP A O 1
ATOM 672 N N . VAL A 1 88 ? 16.776 -4.015 -21.506 1.00 80.06 88 VAL A N 1
ATOM 673 C CA . VAL A 1 88 ? 15.958 -2.967 -20.859 1.00 80.06 88 VAL A CA 1
ATOM 674 C C . VAL A 1 88 ? 14.993 -3.560 -19.827 1.00 80.06 88 VAL A C 1
ATOM 676 O O . VAL A 1 88 ? 14.754 -2.988 -18.761 1.00 80.06 88 VAL A O 1
ATOM 679 N N . ARG A 1 89 ? 14.455 -4.747 -20.125 1.00 79.56 89 ARG A N 1
ATOM 680 C CA . ARG A 1 89 ? 13.575 -5.493 -19.227 1.00 79.56 89 ARG A CA 1
ATOM 681 C C . ARG A 1 89 ? 14.239 -5.772 -17.880 1.00 79.56 89 ARG A C 1
ATOM 683 O O . ARG A 1 89 ? 13.581 -5.642 -16.850 1.00 79.56 89 ARG A O 1
ATOM 690 N N . GLU A 1 90 ? 15.501 -6.178 -17.878 1.00 85.12 90 GLU A N 1
ATOM 691 C CA . GLU A 1 90 ? 16.239 -6.494 -16.656 1.00 85.12 90 GLU A CA 1
ATOM 692 C C . GLU A 1 90 ? 16.486 -5.231 -15.836 1.00 85.12 90 GLU A C 1
ATOM 694 O O . GLU A 1 90 ? 16.241 -5.227 -14.626 1.00 85.12 90 GLU A O 1
ATOM 699 N N . VAL A 1 91 ? 16.851 -4.131 -16.503 1.00 85.19 91 VAL A N 1
ATOM 700 C CA . VAL A 1 91 ? 17.015 -2.822 -15.861 1.00 85.19 91 VAL A CA 1
ATOM 701 C C . VAL A 1 91 ? 15.698 -2.390 -15.212 1.00 85.19 91 VAL A C 1
ATOM 703 O O . VAL A 1 91 ? 15.668 -2.125 -14.010 1.00 85.19 91 VAL A O 1
ATOM 706 N N . PHE A 1 92 ? 14.581 -2.423 -15.941 1.00 82.75 92 PHE A N 1
ATOM 707 C CA . PHE A 1 92 ? 13.269 -2.054 -15.405 1.00 82.75 92 PHE A CA 1
ATOM 708 C C . PHE A 1 92 ? 12.832 -2.942 -14.232 1.00 82.75 92 PHE A C 1
ATOM 710 O O . PHE A 1 92 ? 12.395 -2.431 -13.200 1.00 82.75 92 PHE A O 1
ATOM 717 N N . ILE A 1 93 ? 12.976 -4.268 -14.352 1.00 85.25 93 ILE A N 1
ATOM 718 C CA . ILE A 1 93 ? 12.644 -5.206 -13.269 1.00 85.25 93 ILE A CA 1
ATOM 719 C C . ILE A 1 93 ? 13.503 -4.925 -12.038 1.00 85.25 93 ILE A C 1
ATOM 721 O O . ILE A 1 93 ? 12.978 -4.965 -10.929 1.00 85.25 93 ILE A O 1
ATOM 725 N N . SER A 1 94 ? 14.788 -4.605 -12.204 1.00 88.62 94 SER A N 1
ATOM 726 C CA . SER A 1 94 ? 15.673 -4.294 -11.079 1.00 88.62 94 SER A CA 1
ATOM 727 C C . SER A 1 94 ? 15.250 -3.012 -10.349 1.00 88.62 94 SER A C 1
ATOM 729 O O . SER A 1 94 ? 15.192 -2.998 -9.115 1.00 88.62 94 SER A O 1
ATOM 731 N N . VAL A 1 95 ? 14.859 -1.968 -11.090 1.00 87.75 95 VAL A N 1
ATOM 732 C CA . VAL A 1 95 ? 14.359 -0.700 -10.537 1.00 87.75 95 VAL A CA 1
ATOM 733 C C . VAL A 1 95 ? 13.028 -0.917 -9.822 1.00 87.75 95 VAL A C 1
ATOM 735 O O . VAL A 1 95 ? 12.867 -0.497 -8.673 1.00 87.75 95 VAL A O 1
ATOM 738 N N . LEU A 1 96 ? 12.098 -1.632 -10.460 1.00 87.38 96 LEU A N 1
ATOM 739 C CA . LEU A 1 96 ? 10.805 -1.973 -9.875 1.00 87.38 96 LEU A CA 1
ATOM 740 C C . LEU A 1 96 ? 10.976 -2.823 -8.615 1.00 87.38 96 LEU A C 1
ATOM 742 O O . LEU A 1 96 ? 10.425 -2.475 -7.576 1.00 87.38 96 LEU A O 1
ATOM 746 N N . ALA A 1 97 ? 11.769 -3.894 -8.667 1.00 88.88 97 ALA A N 1
ATOM 747 C CA . ALA A 1 97 ? 12.016 -4.768 -7.525 1.00 88.88 97 ALA A CA 1
ATOM 748 C C . ALA A 1 97 ? 12.650 -4.002 -6.359 1.00 88.88 97 ALA A C 1
ATOM 750 O O . ALA A 1 97 ? 12.184 -4.117 -5.227 1.00 88.88 97 ALA A O 1
ATOM 751 N N . THR A 1 98 ? 13.650 -3.159 -6.631 1.00 90.31 98 THR A N 1
ATOM 752 C CA . THR A 1 98 ? 14.298 -2.323 -5.608 1.00 90.31 98 THR A CA 1
ATOM 753 C C . THR A 1 98 ? 13.301 -1.359 -4.971 1.00 90.31 98 THR A C 1
ATOM 755 O O . THR A 1 98 ? 13.212 -1.279 -3.746 1.00 90.31 98 THR A O 1
ATOM 758 N N . SER A 1 99 ? 12.502 -0.664 -5.785 1.00 89.38 99 SER A N 1
ATOM 759 C CA . SER A 1 99 ? 11.456 0.236 -5.297 1.00 89.38 99 SER A CA 1
ATOM 760 C C . SER A 1 99 ? 10.410 -0.509 -4.466 1.00 89.38 99 SER A C 1
ATOM 762 O O . SER A 1 99 ? 10.035 -0.047 -3.393 1.00 89.38 99 SER A O 1
ATOM 764 N N . VAL A 1 100 ? 9.972 -1.693 -4.900 1.00 87.19 100 VAL A N 1
ATOM 765 C CA . VAL A 1 100 ? 9.002 -2.519 -4.169 1.00 87.19 100 VAL A CA 1
ATOM 766 C C . VAL A 1 100 ? 9.562 -2.997 -2.835 1.00 87.19 100 VAL A C 1
ATOM 768 O O . VAL A 1 100 ? 8.863 -2.890 -1.831 1.00 87.19 100 VAL A O 1
ATOM 771 N N . ILE A 1 101 ? 10.811 -3.464 -2.788 1.00 91.94 101 ILE A N 1
ATOM 772 C CA . ILE A 1 101 ? 11.462 -3.892 -1.542 1.00 91.94 101 ILE A CA 1
ATOM 773 C C . ILE A 1 101 ? 11.571 -2.715 -0.567 1.00 91.94 101 ILE A C 1
ATOM 775 O O . ILE A 1 101 ? 11.162 -2.837 0.587 1.00 91.94 101 ILE A O 1
ATOM 779 N N . LEU A 1 102 ? 12.054 -1.557 -1.027 1.00 92.12 102 LEU A N 1
ATOM 780 C CA . LEU A 1 102 ? 12.163 -0.358 -0.191 1.00 92.12 102 LEU A CA 1
ATOM 781 C C . LEU A 1 102 ? 10.793 0.115 0.307 1.00 92.12 102 LEU A C 1
ATOM 783 O O . LEU A 1 102 ? 10.647 0.455 1.482 1.00 92.12 102 LEU A O 1
ATOM 787 N N . THR A 1 103 ? 9.776 0.091 -0.555 1.00 89.69 103 THR A N 1
ATOM 788 C CA . THR A 1 103 ? 8.407 0.445 -0.178 1.00 89.69 103 THR A CA 1
ATOM 789 C C . THR A 1 103 ? 7.814 -0.554 0.811 1.00 89.69 103 THR A C 1
ATOM 791 O O . THR A 1 103 ? 7.174 -0.133 1.772 1.00 89.69 103 THR A O 1
ATOM 794 N N . ALA A 1 104 ? 8.060 -1.855 0.648 1.00 88.88 104 ALA A N 1
ATOM 795 C CA . ALA A 1 104 ? 7.620 -2.882 1.588 1.00 88.88 104 ALA A CA 1
ATOM 796 C C . ALA A 1 104 ? 8.285 -2.718 2.963 1.00 88.88 104 ALA A C 1
ATOM 798 O O . ALA A 1 104 ? 7.602 -2.795 3.982 1.00 88.88 104 ALA A O 1
ATOM 799 N N . MET A 1 105 ? 9.588 -2.415 3.007 1.00 91.94 105 MET A N 1
ATOM 800 C CA . MET A 1 105 ? 10.288 -2.101 4.258 1.00 91.94 105 MET A CA 1
ATOM 801 C C . MET A 1 105 ? 9.716 -0.845 4.922 1.00 91.94 105 MET A C 1
ATOM 803 O O . MET A 1 105 ? 9.420 -0.861 6.116 1.00 91.94 105 MET A O 1
ATOM 807 N N . GLY A 1 106 ? 9.512 0.230 4.153 1.00 89.50 106 GLY A N 1
ATOM 808 C CA . GLY A 1 106 ? 8.927 1.475 4.656 1.00 89.50 106 GLY A CA 1
ATOM 809 C C . GLY A 1 106 ? 7.508 1.280 5.193 1.00 89.50 106 GLY A C 1
ATOM 810 O O . GLY A 1 106 ? 7.185 1.765 6.275 1.00 89.50 106 GLY A O 1
ATOM 811 N N . LEU A 1 107 ? 6.685 0.512 4.476 1.00 90.12 107 LEU A N 1
ATOM 812 C CA . LEU A 1 107 ? 5.343 0.133 4.907 1.00 90.12 107 LEU A CA 1
ATOM 813 C C . LEU A 1 107 ? 5.382 -0.725 6.174 1.00 90.12 107 LEU A C 1
ATOM 815 O O . LEU A 1 107 ? 4.594 -0.482 7.079 1.00 90.12 107 LEU A O 1
ATOM 819 N N . GLY A 1 108 ? 6.301 -1.688 6.263 1.00 88.31 108 GLY A N 1
ATOM 820 C CA . GLY A 1 108 ? 6.472 -2.531 7.444 1.00 88.31 108 GLY A CA 1
ATOM 821 C C . GLY A 1 108 ? 6.823 -1.717 8.688 1.00 88.31 108 GLY A C 1
ATOM 822 O O . GLY A 1 108 ? 6.191 -1.886 9.728 1.00 88.31 108 GLY A O 1
ATOM 823 N N . VAL A 1 109 ? 7.766 -0.775 8.571 1.00 90.75 109 VAL A N 1
ATOM 824 C CA . VAL A 1 109 ? 8.120 0.151 9.662 1.00 90.75 109 VAL A CA 1
ATOM 825 C C . VAL A 1 109 ? 6.930 1.031 10.040 1.00 90.75 109 VAL A C 1
ATOM 827 O O . VAL A 1 109 ? 6.617 1.174 11.221 1.00 90.75 109 VAL A O 1
ATOM 830 N N . PHE A 1 110 ? 6.237 1.597 9.050 1.00 88.50 110 PHE A N 1
ATOM 831 C CA . PHE A 1 110 ? 5.090 2.463 9.298 1.00 88.50 110 PHE A CA 1
ATOM 832 C C . PHE A 1 110 ? 3.938 1.701 9.969 1.00 88.50 110 PHE A C 1
ATOM 834 O O . PHE A 1 110 ? 3.428 2.152 10.988 1.00 88.50 110 PHE A O 1
ATOM 841 N N . ALA A 1 111 ? 3.593 0.506 9.486 1.00 87.38 111 ALA A N 1
ATOM 842 C CA . ALA A 1 111 ? 2.584 -0.357 10.096 1.00 87.38 111 ALA A CA 1
ATOM 843 C C . ALA A 1 111 ? 2.974 -0.781 11.522 1.00 87.38 111 ALA A C 1
ATOM 845 O O . ALA A 1 111 ? 2.140 -0.722 12.426 1.00 87.38 111 ALA A O 1
ATOM 846 N N . ALA A 1 112 ? 4.240 -1.144 11.755 1.00 88.50 112 ALA A N 1
ATOM 847 C CA . ALA A 1 112 ? 4.727 -1.515 13.082 1.00 88.50 112 ALA A CA 1
ATOM 848 C C . ALA A 1 112 ? 4.589 -0.365 14.092 1.00 88.50 112 ALA A C 1
ATOM 850 O O . ALA A 1 112 ? 4.160 -0.591 15.220 1.00 88.50 112 ALA A O 1
ATOM 851 N N . ILE A 1 113 ? 4.891 0.872 13.692 1.00 88.38 113 ILE A N 1
ATOM 852 C CA . ILE A 1 113 ? 4.759 2.042 14.570 1.00 88.38 113 ILE A CA 1
ATOM 853 C C . ILE A 1 113 ? 3.283 2.426 14.742 1.00 88.38 113 ILE A C 1
ATOM 855 O O . ILE A 1 113 ? 2.820 2.609 15.866 1.00 88.38 113 ILE A O 1
ATOM 859 N N . SER A 1 114 ? 2.536 2.529 13.641 1.00 84.88 114 SER A N 1
ATOM 860 C CA . SER A 1 114 ? 1.156 3.024 13.637 1.00 84.88 114 SER A CA 1
ATOM 861 C C . SER A 1 114 ? 0.150 2.057 14.253 1.00 84.88 114 SER A C 1
ATOM 863 O O . SER A 1 114 ? -0.837 2.517 14.816 1.00 84.88 114 SER A O 1
ATOM 865 N N . ILE A 1 115 ? 0.378 0.744 14.159 1.00 87.69 115 ILE A N 1
ATOM 866 C CA . ILE A 1 115 ? -0.489 -0.269 14.775 1.00 87.69 115 ILE A CA 1
ATOM 867 C C . ILE A 1 115 ? 0.122 -0.783 16.081 1.00 87.69 115 ILE A C 1
ATOM 869 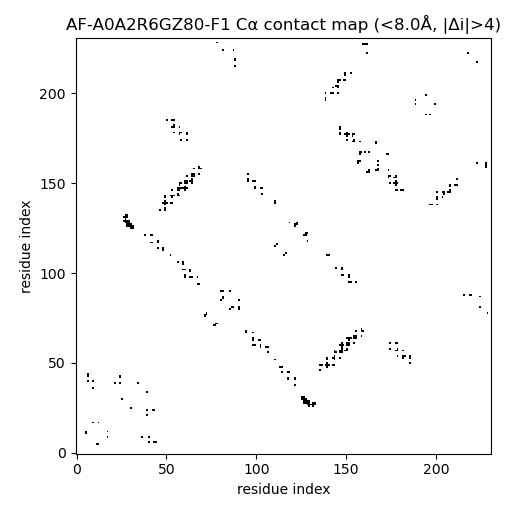O O . ILE A 1 115 ? -0.559 -0.856 17.103 1.00 87.69 115 ILE A O 1
ATOM 873 N N . GLY A 1 116 ? 1.415 -1.117 16.071 1.00 86.94 116 GLY A N 1
ATOM 874 C CA . GLY A 1 116 ? 2.088 -1.707 17.228 1.00 86.94 116 GLY A CA 1
ATOM 875 C C . GLY A 1 116 ? 2.190 -0.751 18.414 1.00 86.94 116 GLY A C 1
ATOM 876 O O . GLY A 1 116 ? 1.930 -1.167 19.539 1.00 86.94 116 GLY A O 1
ATOM 877 N N . GLY A 1 117 ? 2.487 0.532 18.182 1.00 88.38 117 GLY A N 1
ATOM 878 C CA . GLY A 1 117 ? 2.568 1.534 19.252 1.00 88.38 117 GLY A CA 1
ATOM 879 C C . GLY A 1 117 ? 1.264 1.650 20.053 1.00 88.38 117 GLY A C 1
ATOM 880 O O . GLY A 1 117 ? 1.274 1.418 21.265 1.00 88.38 117 GLY A O 1
ATOM 881 N N . PRO A 1 118 ? 0.125 1.939 19.396 1.00 87.44 118 PRO A N 1
ATOM 882 C CA . PRO A 1 118 ? -1.172 1.980 20.062 1.00 87.44 118 PRO A CA 1
ATOM 883 C C . PRO A 1 118 ? -1.585 0.653 20.710 1.00 87.44 118 PRO A C 1
ATOM 885 O O . PRO A 1 118 ? -2.123 0.675 21.812 1.00 87.44 118 PRO A O 1
ATOM 888 N N . LEU A 1 119 ? -1.306 -0.500 20.086 1.00 87.88 119 LEU A N 1
ATOM 889 C CA . LEU A 1 119 ? -1.606 -1.810 20.683 1.00 87.88 119 LEU A CA 1
ATOM 890 C C . LEU A 1 119 ? -0.861 -2.039 21.996 1.00 87.88 119 LEU A C 1
ATOM 892 O O . LEU A 1 119 ? -1.468 -2.471 22.972 1.00 87.88 119 LEU A O 1
ATOM 896 N N . VAL A 1 120 ? 0.439 -1.739 22.031 1.00 89.25 120 VAL A N 1
ATOM 897 C CA . VAL A 1 120 ? 1.253 -1.871 23.247 1.00 89.25 120 VAL A CA 1
ATOM 898 C C . VAL A 1 120 ? 0.722 -0.949 24.341 1.00 89.25 120 VAL A C 1
ATOM 900 O O . VAL A 1 120 ? 0.610 -1.368 25.491 1.00 89.25 120 VAL A O 1
ATOM 903 N N . PHE A 1 121 ? 0.338 0.280 23.989 1.00 89.38 121 PHE A N 1
ATOM 904 C CA . PHE A 1 121 ? -0.233 1.225 24.946 1.00 89.38 121 PHE A CA 1
ATOM 905 C C . PHE A 1 121 ? -1.594 0.763 25.492 1.00 89.38 121 PHE A C 1
ATOM 907 O O . PHE A 1 121 ? -1.823 0.830 26.698 1.00 89.38 121 PHE A O 1
ATOM 914 N N . LEU A 1 122 ? -2.484 0.253 24.635 1.00 87.12 122 LEU A N 1
ATOM 915 C CA . LEU A 1 122 ? -3.783 -0.293 25.044 1.00 87.12 122 LEU A CA 1
ATOM 916 C C . LEU A 1 122 ? -3.611 -1.514 25.959 1.00 87.12 122 LEU A C 1
ATOM 918 O O . LEU A 1 122 ? -4.222 -1.573 27.027 1.00 87.12 122 LEU A O 1
ATOM 922 N N . ALA A 1 123 ? -2.713 -2.435 25.596 1.00 86.69 123 ALA A N 1
ATOM 923 C CA . ALA A 1 123 ? -2.405 -3.613 26.400 1.00 86.69 123 ALA A CA 1
ATOM 924 C C . ALA A 1 123 ? -1.817 -3.240 27.771 1.00 86.69 123 ALA A C 1
ATOM 926 O O . ALA A 1 123 ? -2.213 -3.815 28.785 1.00 86.69 123 ALA A O 1
ATOM 927 N N . ALA A 1 124 ? -0.929 -2.239 27.826 1.00 88.81 124 ALA A N 1
ATOM 928 C CA . ALA A 1 124 ? -0.361 -1.734 29.078 1.00 88.81 124 ALA A CA 1
ATOM 929 C C . ALA A 1 124 ? -1.419 -1.128 30.020 1.00 88.81 124 ALA A C 1
ATOM 931 O O . ALA A 1 124 ? -1.235 -1.145 31.235 1.00 88.81 124 ALA A O 1
ATOM 932 N N . ASN A 1 125 ? -2.537 -0.640 29.474 1.00 86.75 125 ASN A N 1
ATOM 933 C CA . ASN A 1 125 ? -3.663 -0.079 30.226 1.00 86.75 125 ASN A CA 1
ATOM 934 C C . ASN A 1 125 ? -4.815 -1.084 30.438 1.00 86.75 125 ASN A C 1
ATOM 936 O O . ASN A 1 125 ? -5.920 -0.696 30.811 1.00 86.75 125 ASN A O 1
ATOM 940 N N . GLY A 1 126 ? -4.574 -2.380 30.215 1.00 82.31 126 GLY A N 1
ATOM 941 C CA . GLY A 1 126 ? -5.532 -3.445 30.521 1.00 82.31 126 GLY A CA 1
ATOM 942 C C . GLY A 1 126 ? -6.614 -3.687 29.464 1.00 82.31 126 GLY A C 1
ATOM 943 O O . GLY A 1 126 ? -7.523 -4.476 29.719 1.00 82.31 126 GLY A O 1
ATOM 944 N N . LEU A 1 127 ? -6.520 -3.065 28.282 1.00 82.56 127 LEU A N 1
ATOM 945 C CA . LEU A 1 127 ? -7.327 -3.426 27.113 1.00 82.56 127 LEU A CA 1
ATOM 946 C C . LEU A 1 127 ? -6.611 -4.513 26.321 1.00 82.56 127 LEU A C 1
ATOM 948 O O . LEU A 1 127 ? -5.690 -4.243 25.547 1.00 82.56 127 LEU A O 1
ATOM 952 N N . LEU A 1 128 ? -7.039 -5.756 26.521 1.00 84.56 128 LEU A N 1
ATOM 953 C CA . LEU A 1 128 ? -6.453 -6.888 25.816 1.00 84.56 128 LEU A CA 1
ATOM 954 C C . LEU A 1 128 ? -7.113 -7.072 24.439 1.00 84.56 128 LEU A C 1
ATOM 956 O O . LEU A 1 128 ? -8.341 -6.978 24.331 1.00 84.56 128 LEU A O 1
ATOM 960 N N . PRO A 1 129 ? -6.319 -7.338 23.386 1.00 81.50 129 PRO A N 1
ATOM 961 C CA . PRO A 1 129 ? -6.853 -7.674 22.078 1.00 81.50 129 PRO A CA 1
ATOM 962 C C . PRO A 1 129 ? -7.640 -8.987 22.135 1.00 81.50 129 PRO A C 1
ATOM 964 O O . PRO A 1 129 ? -7.240 -9.947 22.791 1.00 81.50 129 PRO A O 1
ATOM 967 N N . THR A 1 130 ? -8.750 -9.033 21.409 1.00 84.81 130 THR A N 1
ATOM 968 C CA . THR A 1 130 ? -9.525 -10.256 21.156 1.00 84.81 130 THR A CA 1
ATOM 969 C C . THR A 1 130 ? -9.217 -10.798 19.756 1.00 84.81 130 THR A C 1
ATOM 971 O O . THR A 1 130 ? -8.521 -10.150 18.974 1.00 84.81 130 THR A O 1
ATOM 974 N N . GLY A 1 131 ? -9.791 -11.948 19.383 1.00 74.31 131 GLY A N 1
ATOM 975 C CA . GLY A 1 131 ? -9.621 -12.524 18.039 1.00 74.31 131 GLY A CA 1
ATOM 976 C C . GLY A 1 131 ? -10.103 -11.628 16.884 1.00 74.31 131 GLY A C 1
ATOM 977 O O . GLY A 1 131 ? -9.713 -11.841 15.739 1.00 74.31 131 GLY A O 1
ATOM 978 N N . GLY A 1 132 ? -10.902 -10.586 17.153 1.00 75.25 132 GLY A N 1
ATOM 979 C CA . GLY A 1 132 ? -11.242 -9.579 16.143 1.00 75.25 132 GLY A CA 1
ATOM 980 C C . GLY A 1 132 ? -10.030 -8.760 15.679 1.00 75.25 132 GLY A C 1
ATOM 981 O O . GLY A 1 132 ? -9.982 -8.316 14.530 1.00 75.25 132 GLY A O 1
ATOM 982 N N . VAL A 1 133 ? -9.032 -8.568 16.551 1.00 77.25 133 VAL A N 1
ATOM 983 C CA . VAL A 1 133 ? -7.829 -7.771 16.250 1.00 77.25 133 VAL A CA 1
ATOM 984 C C . VAL A 1 133 ? -6.941 -8.473 15.231 1.00 77.25 133 VAL A C 1
ATOM 986 O O . VAL A 1 133 ? -6.362 -7.796 14.387 1.00 77.25 133 VAL A O 1
ATOM 989 N N . ASP A 1 134 ? -6.911 -9.806 15.211 1.00 79.19 134 ASP A N 1
ATOM 990 C CA . ASP A 1 134 ? -6.165 -10.573 14.205 1.00 79.19 134 ASP A CA 1
ATOM 991 C C . ASP A 1 134 ? -6.659 -10.264 12.785 1.00 79.19 134 ASP A C 1
ATOM 993 O O . ASP A 1 134 ? -5.865 -10.075 11.861 1.00 79.19 134 ASP A O 1
ATOM 997 N N . GLY A 1 135 ? -7.979 -10.129 12.619 1.00 77.31 135 GLY A N 1
ATOM 998 C CA . GLY A 1 135 ? -8.588 -9.712 11.358 1.00 77.31 135 GLY A CA 1
ATOM 999 C C . GLY A 1 135 ? -8.185 -8.291 10.956 1.00 77.31 135 GLY A C 1
ATOM 1000 O O . GLY A 1 135 ? -7.837 -8.056 9.798 1.00 77.31 135 GLY A O 1
ATOM 1001 N N . LEU A 1 136 ? -8.169 -7.351 11.907 1.00 77.25 136 LEU A N 1
ATOM 1002 C CA . LEU A 1 136 ? -7.711 -5.976 11.667 1.00 77.25 136 LEU A CA 1
ATOM 1003 C C . LEU A 1 136 ? -6.228 -5.916 11.295 1.00 77.25 136 LEU A C 1
ATOM 1005 O O . LEU A 1 136 ? -5.866 -5.181 10.377 1.00 77.25 136 LEU A O 1
ATOM 1009 N N . LEU A 1 137 ? -5.383 -6.694 11.974 1.00 81.25 137 LEU A N 1
ATOM 1010 C CA . LEU A 1 137 ? -3.956 -6.797 11.681 1.00 81.25 137 LEU A CA 1
ATOM 1011 C C . LEU A 1 137 ? -3.736 -7.337 10.273 1.00 81.25 137 LEU A C 1
ATOM 1013 O O . LEU A 1 137 ? -3.010 -6.730 9.486 1.00 81.25 137 LEU A O 1
ATOM 1017 N N . LEU A 1 138 ? -4.415 -8.429 9.921 1.00 83.19 138 LEU A N 1
ATOM 1018 C CA . LEU A 1 138 ? -4.312 -9.019 8.593 1.00 83.19 138 LEU A CA 1
ATOM 1019 C C . LEU A 1 138 ? -4.739 -8.025 7.509 1.00 83.19 138 LEU A C 1
ATOM 1021 O O . LEU A 1 138 ? -4.033 -7.871 6.517 1.00 83.19 138 LEU A O 1
ATOM 1025 N N . ILE A 1 139 ? -5.834 -7.290 7.710 1.00 81.38 139 ILE A N 1
ATOM 1026 C CA . ILE A 1 139 ? -6.265 -6.229 6.789 1.00 81.38 139 ILE A CA 1
ATOM 1027 C C . ILE A 1 139 ? -5.218 -5.108 6.714 1.00 81.38 139 ILE A C 1
ATOM 1029 O O . ILE A 1 139 ? -4.875 -4.667 5.617 1.00 81.38 139 ILE A O 1
ATOM 1033 N N . GLY A 1 140 ? -4.684 -4.678 7.859 1.00 81.81 140 GLY A N 1
ATOM 1034 C CA . GLY A 1 140 ? -3.673 -3.626 7.963 1.00 81.81 140 GLY A CA 1
ATOM 1035 C C . GLY A 1 140 ? -2.359 -3.956 7.261 1.00 81.81 140 GLY A C 1
ATOM 1036 O O . GLY A 1 140 ? -1.688 -3.041 6.796 1.00 81.81 140 GLY A O 1
ATOM 1037 N N . PHE A 1 141 ? -2.019 -5.239 7.122 1.00 83.12 141 PHE A N 1
ATOM 1038 C CA . PHE A 1 141 ? -0.846 -5.686 6.369 1.00 83.12 141 PHE A CA 1
ATOM 1039 C C . PHE A 1 141 ? -1.152 -6.024 4.907 1.00 83.12 141 PHE A C 1
ATOM 1041 O O . PHE A 1 141 ? -0.371 -5.665 4.029 1.00 83.12 141 PHE A O 1
ATOM 1048 N N . LEU A 1 142 ? -2.265 -6.705 4.618 1.00 86.06 142 LEU A N 1
ATOM 1049 C CA . LEU A 1 142 ? -2.543 -7.224 3.274 1.00 86.06 142 LEU A CA 1
ATOM 1050 C C . LEU A 1 142 ? -3.063 -6.143 2.325 1.00 86.06 142 LEU A C 1
ATOM 1052 O O . LEU A 1 142 ? -2.705 -6.123 1.152 1.00 86.06 142 LEU A O 1
ATOM 1056 N N . LEU A 1 143 ? -3.944 -5.266 2.816 1.00 86.38 143 LEU A N 1
ATOM 1057 C CA . LEU A 1 143 ? -4.642 -4.286 1.984 1.00 86.38 143 LEU A CA 1
ATOM 1058 C C . LEU A 1 143 ? -3.709 -3.197 1.427 1.00 86.38 143 LEU A C 1
ATOM 1060 O O . LEU A 1 143 ? -3.911 -2.849 0.272 1.00 86.38 143 LEU A O 1
ATOM 1064 N N . PRO A 1 144 ? -2.686 -2.679 2.142 1.00 89.31 144 PRO A N 1
ATOM 1065 C CA . PRO A 1 144 ? -1.822 -1.630 1.596 1.00 89.31 144 PRO A CA 1
ATOM 1066 C C . PRO A 1 144 ? -0.844 -2.098 0.502 1.00 89.31 144 PRO A C 1
ATOM 1068 O O . PRO A 1 144 ? -0.488 -1.305 -0.366 1.00 89.31 144 PRO A O 1
ATOM 1071 N N . VAL A 1 145 ? -0.432 -3.372 0.503 1.00 89.06 145 VAL A N 1
ATOM 1072 C CA . VAL A 1 145 ? 0.534 -3.949 -0.459 1.00 89.06 145 VAL A CA 1
ATOM 1073 C C . VAL A 1 145 ? 0.141 -3.759 -1.937 1.00 89.06 145 VAL A C 1
ATOM 1075 O O . VAL A 1 145 ? 0.957 -3.274 -2.716 1.00 89.06 145 VAL A O 1
ATOM 1078 N N . PRO A 1 146 ? -1.078 -4.093 -2.392 1.00 88.50 146 PRO A N 1
ATOM 1079 C CA . PRO A 1 146 ? -1.458 -3.861 -3.786 1.00 88.50 146 PRO A CA 1
ATOM 1080 C C . PRO A 1 146 ? -1.395 -2.387 -4.195 1.00 88.50 146 PRO A C 1
ATOM 1082 O O . PRO A 1 146 ? -1.052 -2.080 -5.336 1.00 88.50 146 PRO A O 1
ATOM 1085 N N . PHE A 1 147 ? -1.677 -1.465 -3.272 1.00 89.81 147 PHE A N 1
ATOM 108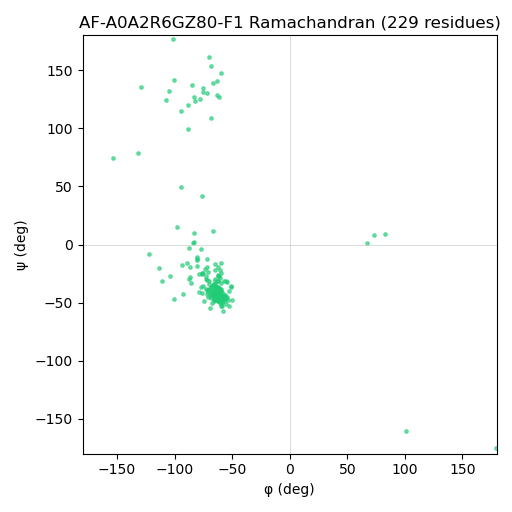6 C CA . PHE A 1 147 ? -1.644 -0.030 -3.559 1.00 89.81 147 PHE A CA 1
ATOM 1087 C C . PHE A 1 147 ? -0.228 0.521 -3.610 1.00 89.81 147 PHE A C 1
ATOM 1089 O O . PHE A 1 147 ? 0.046 1.367 -4.457 1.00 89.81 147 PHE A O 1
ATOM 1096 N N . THR A 1 148 ? 0.680 0.028 -2.762 1.00 89.50 148 THR A N 1
ATOM 1097 C CA . THR A 1 148 ? 2.099 0.378 -2.882 1.00 89.50 148 THR A CA 1
ATOM 1098 C C . THR A 1 148 ? 2.674 -0.104 -4.210 1.00 89.50 148 THR A C 1
ATOM 1100 O O . THR A 1 148 ? 3.381 0.654 -4.872 1.00 89.50 148 THR A O 1
ATOM 1103 N N . LEU A 1 149 ? 2.339 -1.331 -4.627 1.00 87.62 149 LEU A N 1
ATOM 1104 C CA . LEU A 1 149 ? 2.761 -1.898 -5.911 1.00 87.62 149 LEU A CA 1
ATOM 1105 C C . LEU A 1 149 ? 2.244 -1.071 -7.089 1.00 87.62 149 LEU A C 1
ATOM 1107 O O . LEU A 1 149 ? 3.023 -0.709 -7.969 1.00 87.62 149 LEU A O 1
ATOM 1111 N N . TRP A 1 150 ? 0.952 -0.736 -7.085 1.00 90.38 150 TRP A N 1
ATOM 1112 C CA . TRP A 1 150 ? 0.349 0.114 -8.110 1.00 90.38 150 TRP A CA 1
ATOM 1113 C C . TRP A 1 150 ? 1.011 1.494 -8.173 1.00 90.38 150 TRP A C 1
ATOM 1115 O O . TRP A 1 150 ? 1.415 1.939 -9.244 1.00 90.38 150 TRP A O 1
ATOM 1125 N N . ALA A 1 151 ? 1.158 2.156 -7.025 1.00 88.88 151 ALA A N 1
ATOM 1126 C CA . ALA A 1 151 ? 1.770 3.475 -6.933 1.00 88.88 151 ALA A CA 1
ATOM 1127 C C . ALA A 1 151 ? 3.213 3.483 -7.457 1.00 88.88 151 ALA A C 1
ATOM 1129 O O . ALA A 1 151 ? 3.564 4.346 -8.261 1.00 88.88 151 ALA A O 1
ATOM 1130 N N . ASN A 1 152 ? 4.026 2.502 -7.048 1.00 88.94 152 ASN A N 1
ATOM 1131 C CA . ASN A 1 152 ? 5.386 2.328 -7.557 1.00 88.94 152 ASN A CA 1
ATOM 1132 C C . ASN A 1 152 ? 5.381 2.142 -9.080 1.00 88.94 152 ASN A C 1
ATOM 1134 O O . ASN A 1 152 ? 6.158 2.792 -9.772 1.00 88.94 152 ASN A O 1
ATOM 1138 N N . LEU A 1 153 ? 4.503 1.279 -9.600 1.00 87.44 153 LEU A N 1
ATOM 1139 C CA . LEU A 1 153 ? 4.415 0.994 -11.030 1.00 87.44 153 LEU A CA 1
ATOM 1140 C C . LEU A 1 153 ? 4.094 2.255 -11.839 1.00 87.44 153 LEU A C 1
ATOM 1142 O O . LEU A 1 153 ? 4.830 2.581 -12.764 1.00 87.44 153 LEU A O 1
ATOM 1146 N N . VAL A 1 154 ? 3.028 2.976 -11.474 1.00 87.00 154 VAL A N 1
ATOM 1147 C CA . VAL A 1 154 ? 2.590 4.196 -12.176 1.00 87.00 154 VAL A CA 1
ATOM 1148 C C . VAL A 1 154 ? 3.704 5.235 -12.214 1.00 87.00 154 VAL A C 1
ATOM 1150 O O . VAL A 1 154 ? 3.965 5.824 -13.261 1.00 87.00 154 VAL A O 1
ATOM 1153 N N . VAL A 1 155 ? 4.383 5.433 -11.085 1.00 84.69 155 VAL A N 1
ATOM 1154 C CA . VAL A 1 155 ? 5.461 6.414 -10.981 1.00 84.69 155 VAL A CA 1
ATOM 1155 C C . VAL A 1 155 ? 6.681 6.006 -11.791 1.00 84.69 155 VAL A C 1
ATOM 1157 O O . VAL A 1 155 ? 7.205 6.829 -12.531 1.00 84.69 155 VAL A O 1
ATOM 1160 N N . ILE A 1 156 ? 7.125 4.751 -11.701 1.00 83.12 156 ILE A N 1
ATOM 1161 C CA . ILE A 1 156 ? 8.307 4.297 -12.443 1.00 83.12 156 ILE A CA 1
ATOM 1162 C C . ILE A 1 156 ? 8.054 4.382 -13.947 1.00 83.12 156 ILE A C 1
ATOM 1164 O O . ILE A 1 156 ? 8.901 4.896 -14.672 1.00 83.12 156 ILE A O 1
ATOM 1168 N N . VAL A 1 157 ? 6.884 3.940 -14.413 1.00 81.50 157 VAL A N 1
ATOM 1169 C CA . VAL A 1 157 ? 6.504 4.005 -15.833 1.00 81.50 157 VAL A CA 1
ATOM 1170 C C . VAL A 1 157 ? 6.413 5.450 -16.321 1.00 81.50 157 VAL A C 1
ATOM 1172 O O . VAL A 1 157 ? 6.906 5.760 -17.402 1.00 81.50 157 VAL A O 1
ATOM 1175 N N . GLY A 1 158 ? 5.816 6.342 -15.527 1.00 77.19 158 GLY A N 1
ATOM 1176 C CA . GLY A 1 158 ? 5.707 7.755 -15.882 1.00 77.19 158 GLY A CA 1
ATOM 1177 C C . GLY A 1 158 ? 7.058 8.475 -15.896 1.00 77.19 158 GLY A C 1
ATOM 1178 O O . GLY A 1 158 ? 7.350 9.209 -16.834 1.00 77.19 158 GLY A O 1
ATOM 1179 N N . ALA A 1 159 ? 7.905 8.228 -14.895 1.00 72.31 159 ALA A N 1
ATOM 1180 C CA . ALA A 1 159 ? 9.187 8.912 -14.726 1.00 72.31 159 ALA A CA 1
ATOM 1181 C C . ALA A 1 159 ? 10.285 8.423 -15.685 1.00 72.31 159 ALA A C 1
ATOM 1183 O O . ALA A 1 159 ? 11.208 9.172 -15.984 1.00 72.31 159 ALA A O 1
ATOM 1184 N N . THR A 1 160 ? 10.197 7.192 -16.193 1.00 70.12 160 THR A N 1
ATOM 1185 C CA . THR A 1 160 ? 11.160 6.657 -17.177 1.00 70.12 160 THR A CA 1
ATOM 1186 C C . THR A 1 160 ? 10.848 7.072 -18.621 1.00 70.12 160 THR A C 1
ATOM 1188 O O . THR A 1 160 ? 11.463 6.559 -19.550 1.00 70.12 160 THR A O 1
ATOM 1191 N N . GLY A 1 161 ? 9.908 8.003 -18.833 1.00 60.38 161 GLY A N 1
ATOM 1192 C CA . GLY A 1 161 ? 9.610 8.554 -20.161 1.00 60.38 161 GLY A CA 1
ATOM 1193 C C . GLY A 1 161 ? 8.855 7.598 -21.087 1.00 60.38 161 GLY A C 1
ATOM 1194 O O . GLY A 1 161 ? 8.641 7.905 -22.253 1.00 60.38 161 GLY A O 1
ATOM 1195 N N . ILE A 1 162 ? 8.394 6.456 -20.568 1.00 55.47 162 ILE A N 1
ATOM 1196 C CA . ILE A 1 162 ? 7.615 5.473 -21.333 1.00 55.47 162 ILE A CA 1
ATOM 1197 C C . ILE A 1 162 ? 6.193 5.992 -21.629 1.00 55.47 162 ILE A C 1
ATOM 1199 O O . ILE A 1 162 ? 5.470 5.446 -22.456 1.00 55.47 162 ILE A O 1
ATOM 1203 N N . ALA A 1 163 ? 5.771 7.078 -20.979 1.00 45.19 163 ALA A N 1
ATOM 1204 C CA . ALA A 1 163 ? 4.548 7.793 -21.316 1.00 45.19 163 ALA A CA 1
ATOM 1205 C C . ALA A 1 163 ? 4.835 8.876 -22.382 1.00 45.19 163 ALA A C 1
ATOM 1207 O O . ALA A 1 163 ? 5.604 9.798 -22.110 1.00 45.19 163 ALA A O 1
ATOM 1208 N N . PRO A 1 164 ? 4.209 8.829 -23.575 1.00 37.56 164 PRO A N 1
ATOM 1209 C CA . PRO A 1 164 ? 4.444 9.830 -24.610 1.00 37.56 164 PRO A CA 1
ATOM 1210 C C . PRO A 1 164 ? 3.801 11.182 -24.239 1.00 37.56 164 PRO A C 1
ATOM 1212 O O . PRO A 1 164 ? 2.608 11.246 -23.934 1.00 37.56 164 PRO A O 1
ATOM 1215 N N . GLY A 1 165 ? 4.563 12.279 -24.335 1.00 52.38 165 GLY A N 1
ATOM 1216 C CA . GLY A 1 165 ? 4.038 13.656 -24.349 1.00 52.38 165 GLY A CA 1
ATOM 1217 C C . GLY A 1 165 ? 4.138 14.457 -23.031 1.00 52.38 165 GLY A C 1
ATOM 1218 O O . GLY A 1 165 ? 4.930 14.109 -22.158 1.00 52.38 165 GLY A O 1
ATOM 1219 N N . PRO A 1 166 ? 3.341 15.542 -22.861 1.00 47.06 166 PRO A N 1
ATOM 1220 C CA . PRO A 1 166 ? 3.454 16.536 -21.770 1.00 47.06 166 PRO A CA 1
ATOM 1221 C C . PRO A 1 166 ? 3.137 16.003 -20.355 1.00 47.06 166 PRO A C 1
ATOM 1223 O O . PRO A 1 166 ? 2.977 16.772 -19.411 1.00 47.06 166 PRO A O 1
ATOM 1226 N N . LEU A 1 167 ? 3.031 14.684 -20.194 1.00 48.88 167 LEU A N 1
ATOM 1227 C CA . LEU A 1 167 ? 2.810 14.004 -18.919 1.00 48.88 167 LEU A CA 1
ATOM 1228 C C . LEU A 1 167 ? 4.100 13.845 -18.097 1.00 48.88 167 LEU A C 1
ATOM 1230 O O . LEU A 1 167 ? 4.002 13.660 -16.888 1.00 48.88 167 LEU A O 1
ATOM 1234 N N . ALA A 1 168 ? 5.282 13.967 -18.716 1.00 49.78 168 ALA A N 1
ATOM 1235 C CA . ALA A 1 168 ? 6.571 13.940 -18.015 1.00 49.78 168 ALA A CA 1
ATOM 1236 C C . ALA A 1 168 ? 6.752 15.142 -17.060 1.00 49.78 168 ALA A C 1
ATOM 1238 O O . ALA A 1 168 ? 7.278 14.981 -15.962 1.00 49.78 168 ALA A O 1
ATOM 1239 N N . ASP A 1 169 ? 6.218 16.316 -17.423 1.00 54.75 169 ASP A N 1
ATOM 1240 C CA . ASP A 1 169 ? 6.173 17.502 -16.549 1.00 54.75 169 ASP A CA 1
ATOM 1241 C C . ASP A 1 169 ? 5.019 17.449 -15.530 1.00 54.75 169 ASP A C 1
ATOM 1243 O O . ASP A 1 169 ? 4.963 18.228 -14.577 1.00 54.75 169 ASP A O 1
ATOM 1247 N N . ALA A 1 170 ? 4.089 16.503 -15.686 1.00 62.94 170 ALA A N 1
ATOM 1248 C CA . ALA A 1 170 ? 2.889 16.378 -14.868 1.00 62.94 170 ALA A CA 1
ATOM 1249 C C . ALA A 1 170 ? 3.086 15.397 -13.700 1.00 62.94 170 ALA A C 1
ATOM 1251 O O . ALA A 1 170 ? 2.253 14.518 -13.459 1.00 62.94 170 ALA A O 1
ATOM 1252 N N . ASN A 1 171 ? 4.174 15.563 -12.943 1.00 66.81 171 ASN A N 1
ATOM 1253 C CA . ASN A 1 171 ? 4.481 14.744 -11.763 1.00 66.81 171 ASN A CA 1
ATOM 1254 C C . ASN A 1 171 ? 3.287 14.673 -10.784 1.00 66.81 171 ASN A C 1
ATOM 1256 O O . ASN A 1 171 ? 2.988 13.624 -10.213 1.00 66.81 171 ASN A O 1
ATOM 1260 N N . ASP A 1 172 ? 2.528 15.765 -10.663 1.00 73.44 172 ASP A N 1
ATOM 1261 C CA . ASP A 1 172 ? 1.310 15.826 -9.850 1.00 73.44 172 ASP A CA 1
ATOM 1262 C C . ASP A 1 172 ? 0.177 14.932 -10.376 1.00 73.44 172 ASP A C 1
ATOM 1264 O O . ASP A 1 172 ? -0.541 14.314 -9.588 1.00 73.44 172 ASP A O 1
ATOM 1268 N N . VAL A 1 173 ? 0.034 14.797 -11.697 1.00 78.25 173 VAL A N 1
ATOM 1269 C CA . VAL A 1 173 ? -0.979 13.929 -12.313 1.00 78.25 173 VAL A CA 1
ATOM 1270 C C . VAL A 1 173 ? -0.638 12.462 -12.057 1.00 78.25 173 VAL A C 1
ATOM 1272 O O . VAL A 1 173 ? -1.508 11.700 -11.632 1.00 78.25 173 VAL A O 1
ATOM 1275 N N . LEU A 1 174 ? 0.629 12.069 -12.224 1.00 78.19 174 LEU A N 1
ATOM 1276 C CA . LEU A 1 174 ? 1.095 10.708 -11.924 1.00 78.19 174 LEU A CA 1
ATOM 1277 C C . LEU A 1 174 ? 0.903 10.352 -10.447 1.00 78.19 174 LEU A C 1
ATOM 1279 O O . LEU A 1 174 ? 0.435 9.256 -10.129 1.00 78.19 174 LEU A O 1
ATOM 1283 N N . ASN A 1 175 ? 1.173 11.299 -9.547 1.00 80.06 175 ASN A N 1
ATOM 1284 C CA . ASN A 1 175 ? 0.921 11.129 -8.119 1.00 80.06 175 ASN A CA 1
ATOM 1285 C C . ASN A 1 175 ? -0.571 10.877 -7.849 1.00 80.06 175 ASN A C 1
ATOM 1287 O O . ASN A 1 175 ? -0.915 9.957 -7.107 1.00 80.06 175 ASN A O 1
ATOM 1291 N N . ILE A 1 176 ? -1.472 11.638 -8.481 1.00 84.81 176 ILE A N 1
ATOM 1292 C CA . ILE A 1 1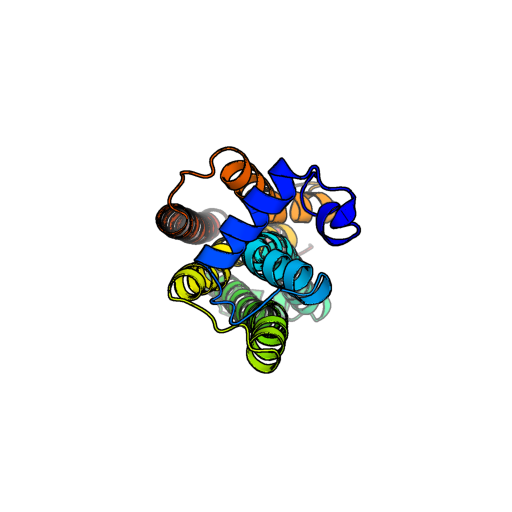76 ? -2.923 11.442 -8.337 1.00 84.81 176 ILE A CA 1
ATOM 1293 C C . ILE A 1 176 ? -3.346 10.059 -8.850 1.00 84.81 176 ILE A C 1
ATOM 1295 O O . ILE A 1 176 ? -4.077 9.356 -8.152 1.00 84.81 176 ILE A O 1
ATOM 1299 N N . PHE A 1 177 ? -2.862 9.624 -10.016 1.00 86.81 177 PHE A N 1
ATOM 1300 C CA . PHE A 1 177 ? -3.171 8.295 -10.563 1.00 86.81 177 PHE A CA 1
ATOM 1301 C C . PHE A 1 177 ? -2.615 7.146 -9.713 1.00 86.81 177 PHE A C 1
ATOM 1303 O O . PHE A 1 177 ? -3.269 6.107 -9.580 1.00 86.81 177 PHE A O 1
ATOM 1310 N N . GLY A 1 178 ? -1.444 7.326 -9.100 1.00 83.94 178 GLY A N 1
ATOM 1311 C CA . GLY A 1 178 ? -0.879 6.365 -8.154 1.00 83.94 178 GLY A CA 1
ATOM 1312 C C . GLY A 1 178 ? -1.712 6.236 -6.874 1.00 83.94 178 GLY A C 1
ATOM 1313 O O . GLY A 1 178 ? -1.853 5.143 -6.330 1.00 83.94 178 GLY A O 1
ATOM 1314 N N . LEU A 1 179 ? -2.313 7.336 -6.412 1.00 86.31 179 LEU A N 1
ATOM 1315 C CA . LEU A 1 179 ? -3.115 7.380 -5.183 1.00 86.31 179 LEU A CA 1
ATOM 1316 C C . LEU A 1 179 ? -4.586 6.998 -5.382 1.00 86.31 179 LEU A C 1
ATOM 1318 O O . LEU A 1 179 ? -5.225 6.505 -4.447 1.00 86.31 179 LEU A O 1
ATOM 1322 N N . ALA A 1 180 ? -5.132 7.227 -6.578 1.00 88.88 180 ALA A N 1
ATOM 1323 C CA . ALA A 1 180 ? -6.560 7.115 -6.853 1.00 88.88 180 ALA A CA 1
ATOM 1324 C C . ALA A 1 180 ? -7.160 5.754 -6.456 1.00 88.88 180 ALA A C 1
ATOM 1326 O O . ALA A 1 180 ? -8.190 5.761 -5.776 1.00 88.88 180 ALA A O 1
ATOM 1327 N N . PRO A 1 181 ? -6.543 4.593 -6.759 1.00 85.62 181 PRO A N 1
ATOM 1328 C CA . PRO A 1 181 ? -7.124 3.312 -6.364 1.00 85.62 181 PRO A CA 1
ATOM 1329 C C . PRO A 1 181 ? -7.237 3.147 -4.848 1.00 85.62 181 PRO A C 1
ATOM 1331 O O . PRO A 1 181 ? -8.235 2.608 -4.378 1.00 85.62 181 PRO A O 1
ATOM 1334 N N . GLY A 1 182 ? -6.264 3.643 -4.076 1.00 84.12 182 GLY A N 1
ATOM 1335 C CA . GLY A 1 182 ? -6.302 3.570 -2.613 1.00 84.12 182 GLY A CA 1
ATOM 1336 C C . GLY A 1 182 ? -7.448 4.399 -2.035 1.00 84.12 182 GLY A C 1
ATOM 1337 O O . GLY A 1 182 ? -8.201 3.923 -1.186 1.00 84.12 182 GLY A O 1
ATOM 1338 N N . ILE A 1 183 ? -7.640 5.614 -2.557 1.00 85.94 183 ILE A N 1
ATOM 1339 C CA . ILE A 1 183 ? -8.743 6.499 -2.159 1.00 85.94 183 ILE A CA 1
ATOM 1340 C C . ILE A 1 183 ? -10.093 5.874 -2.531 1.00 85.94 183 ILE A C 1
ATOM 1342 O O . ILE A 1 183 ? -10.990 5.799 -1.690 1.00 85.94 183 ILE A O 1
ATOM 1346 N N . LEU A 1 184 ? -10.233 5.389 -3.768 1.00 88.19 184 LEU A N 1
ATOM 1347 C CA . LEU A 1 184 ? -11.454 4.739 -4.246 1.00 88.19 184 LEU A CA 1
ATOM 1348 C C . LEU A 1 184 ? -11.793 3.500 -3.421 1.00 88.19 184 LEU A C 1
ATOM 1350 O O . LEU A 1 184 ? -12.963 3.278 -3.116 1.00 88.19 184 LEU A O 1
ATOM 1354 N N . LEU A 1 185 ? -10.788 2.723 -3.017 1.00 84.31 185 LEU A N 1
ATOM 1355 C CA . LEU A 1 185 ? -11.007 1.552 -2.184 1.00 84.31 185 LEU A CA 1
ATOM 1356 C C . LEU A 1 185 ? -11.529 1.928 -0.800 1.00 84.31 185 LEU A C 1
ATOM 1358 O O . LEU A 1 185 ? -12.505 1.344 -0.332 1.00 84.31 185 LEU A O 1
ATOM 1362 N N . VAL A 1 186 ? -10.916 2.923 -0.158 1.00 82.56 186 VAL A N 1
ATOM 1363 C CA . VAL A 1 186 ? -11.386 3.402 1.144 1.00 82.56 186 VAL A CA 1
ATOM 1364 C C . VAL A 1 186 ? -12.821 3.910 1.030 1.00 82.56 186 VAL A C 1
ATOM 1366 O O . VAL A 1 186 ? -13.657 3.548 1.858 1.00 82.56 186 VAL A O 1
ATOM 1369 N N . LEU A 1 187 ? -13.153 4.672 -0.016 1.00 85.06 187 LEU A N 1
ATOM 1370 C CA . LEU A 1 187 ? -14.531 5.101 -0.271 1.00 85.06 187 LEU A CA 1
ATOM 1371 C C . LEU A 1 187 ? -15.473 3.906 -0.471 1.00 85.06 187 LEU A C 1
ATOM 1373 O O . LEU A 1 187 ? -16.547 3.873 0.124 1.00 85.06 187 LEU A O 1
ATOM 1377 N N . PHE A 1 188 ? -15.066 2.904 -1.249 1.00 84.88 188 PHE A N 1
ATOM 1378 C CA . PHE A 1 188 ? -15.870 1.714 -1.514 1.00 84.88 188 PHE A CA 1
ATOM 1379 C C . PHE A 1 188 ? -16.168 0.912 -0.242 1.00 84.88 188 PHE A C 1
ATOM 1381 O O . PHE A 1 188 ? -17.320 0.545 -0.011 1.00 84.88 188 PHE A O 1
ATOM 1388 N N . ILE A 1 189 ? -15.165 0.693 0.613 1.00 80.62 189 ILE A N 1
ATOM 1389 C CA . ILE A 1 189 ? -15.339 -0.012 1.891 1.00 80.62 189 ILE A CA 1
ATOM 1390 C C . ILE A 1 189 ? -16.278 0.772 2.816 1.00 80.62 189 ILE A C 1
ATOM 1392 O O . ILE A 1 189 ? -17.154 0.183 3.446 1.00 80.62 189 ILE A O 1
ATOM 1396 N N . ASN A 1 190 ? -16.155 2.103 2.847 1.00 79.44 190 ASN A N 1
ATOM 1397 C CA . ASN A 1 190 ? -17.050 2.954 3.634 1.00 79.44 190 ASN A CA 1
ATOM 1398 C C . ASN A 1 190 ? -18.499 2.934 3.111 1.00 79.44 190 ASN A C 1
ATOM 1400 O O . ASN A 1 190 ? -19.434 3.004 3.904 1.00 79.44 190 ASN A O 1
ATOM 1404 N N . LEU A 1 191 ? -18.705 2.823 1.793 1.00 82.44 191 LEU A N 1
ATOM 1405 C CA . LEU A 1 191 ? -20.038 2.746 1.181 1.00 82.44 191 LEU A CA 1
ATOM 1406 C C . LEU A 1 191 ? -20.669 1.349 1.285 1.00 82.44 191 LEU A C 1
ATOM 1408 O O . LEU A 1 191 ? -21.894 1.227 1.252 1.00 82.44 191 LEU A O 1
ATOM 1412 N N . ARG A 1 192 ? -19.859 0.289 1.394 1.00 84.31 192 ARG A N 1
ATOM 1413 C CA . ARG A 1 192 ? -20.322 -1.099 1.526 1.00 84.31 192 ARG A CA 1
ATOM 1414 C C . ARG A 1 192 ? -19.608 -1.828 2.673 1.00 84.31 192 ARG A C 1
ATOM 1416 O O . ARG A 1 192 ? -18.752 -2.676 2.417 1.00 84.31 192 ARG A O 1
ATOM 1423 N N . PRO A 1 193 ? -20.024 -1.596 3.930 1.00 69.81 193 PRO A N 1
ATOM 1424 C CA . PRO A 1 193 ? -19.385 -2.194 5.105 1.00 69.81 193 PRO A CA 1
ATOM 1425 C C . PRO A 1 193 ? -19.517 -3.727 5.184 1.00 69.81 193 PRO A C 1
ATOM 1427 O O . PRO A 1 193 ? -18.760 -4.367 5.902 1.00 69.81 193 PRO A O 1
ATOM 1430 N N . ASN A 1 194 ? -20.437 -4.335 4.424 1.00 76.44 194 ASN A N 1
ATOM 1431 C CA . ASN A 1 194 ? -20.636 -5.792 4.394 1.00 76.44 194 ASN A CA 1
ATOM 1432 C C . ASN A 1 194 ? -19.668 -6.538 3.456 1.00 76.44 194 ASN A C 1
ATOM 1434 O O . ASN A 1 194 ? -19.799 -7.748 3.274 1.00 76.44 194 ASN A O 1
ATOM 1438 N N . VAL A 1 195 ? -18.736 -5.842 2.800 1.00 79.69 195 VAL A N 1
ATOM 1439 C CA . VAL A 1 195 ? -17.775 -6.484 1.896 1.00 79.69 195 VAL A CA 1
ATOM 1440 C C . VA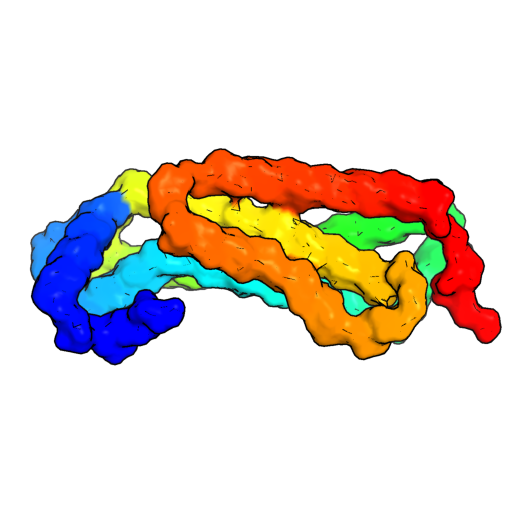L A 1 195 ? -16.704 -7.203 2.7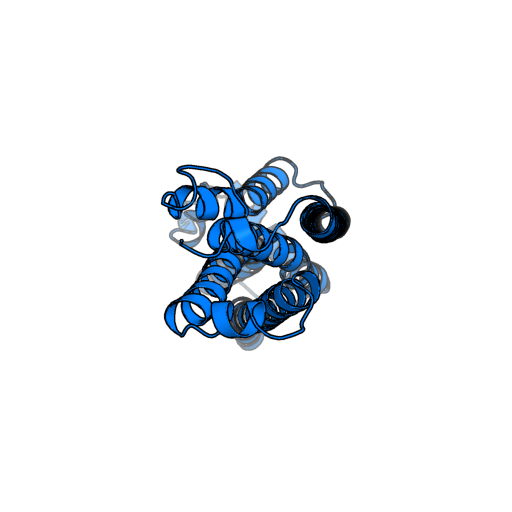07 1.00 79.69 195 VAL A C 1
ATOM 1442 O O . VAL A 1 195 ? -16.088 -6.631 3.603 1.00 79.69 195 VAL A O 1
ATOM 1445 N N . ASN A 1 196 ? -16.442 -8.461 2.354 1.00 83.50 196 ASN A N 1
ATOM 1446 C CA . ASN A 1 196 ? -15.344 -9.209 2.945 1.00 83.50 196 ASN A CA 1
ATOM 1447 C C . ASN A 1 196 ? -14.005 -8.615 2.478 1.00 83.50 196 ASN A C 1
ATOM 1449 O O . ASN A 1 196 ? -13.606 -8.759 1.320 1.00 83.50 196 ASN A O 1
ATOM 1453 N N . VAL A 1 197 ? -13.318 -7.954 3.406 1.00 79.00 197 VAL A N 1
ATOM 1454 C CA . VAL A 1 197 ? -12.087 -7.209 3.138 1.00 79.00 197 VAL A CA 1
ATOM 1455 C C . VAL A 1 197 ? -10.964 -8.113 2.622 1.00 79.00 197 VAL A C 1
ATOM 1457 O O . VAL A 1 197 ? -10.200 -7.689 1.764 1.00 79.00 197 VAL A O 1
ATOM 1460 N N . ILE A 1 198 ? -10.914 -9.380 3.047 1.00 82.94 198 ILE A N 1
ATOM 1461 C CA . ILE A 1 198 ? -9.903 -10.347 2.592 1.00 82.94 198 ILE A CA 1
ATOM 1462 C C . ILE A 1 198 ? -10.050 -10.619 1.094 1.00 82.94 198 ILE A C 1
ATOM 1464 O O . ILE A 1 198 ? -9.069 -10.570 0.357 1.00 82.94 198 ILE A O 1
ATOM 1468 N N . HIS A 1 199 ? -11.276 -10.861 0.622 1.00 86.75 199 HIS A N 1
ATOM 1469 C CA . HIS A 1 199 ? -11.528 -11.108 -0.802 1.00 86.75 199 HIS A CA 1
ATOM 1470 C C . HIS A 1 199 ? -11.147 -9.894 -1.643 1.00 86.75 199 HIS A C 1
ATOM 1472 O O . HIS A 1 199 ? -10.606 -10.029 -2.738 1.00 86.75 199 HIS A O 1
ATOM 1478 N N . LEU A 1 200 ? -11.402 -8.707 -1.103 1.00 85.81 200 LEU A N 1
ATOM 1479 C CA . LEU A 1 200 ? -11.079 -7.451 -1.746 1.00 85.81 200 LEU A CA 1
ATOM 1480 C C . LEU A 1 200 ? -9.561 -7.195 -1.783 1.00 85.81 200 LEU A C 1
ATOM 1482 O O . LEU A 1 200 ? -9.070 -6.775 -2.827 1.00 85.81 200 LEU A O 1
ATOM 1486 N N . SER A 1 201 ? -8.811 -7.529 -0.725 1.00 84.56 201 SER A N 1
ATOM 1487 C CA . SER A 1 201 ? -7.339 -7.506 -0.739 1.00 84.56 201 SER A CA 1
ATOM 1488 C C . SER A 1 201 ? -6.748 -8.498 -1.740 1.00 84.56 201 SER A C 1
ATOM 1490 O O . SER A 1 201 ? -5.794 -8.178 -2.441 1.00 84.56 201 SER A O 1
ATOM 1492 N N . VAL A 1 202 ? -7.299 -9.712 -1.821 1.00 87.06 202 VAL A N 1
ATOM 1493 C CA . VAL A 1 202 ? -6.838 -10.727 -2.780 1.00 87.06 202 VAL A CA 1
ATOM 1494 C C . VAL A 1 202 ? -7.122 -10.271 -4.210 1.00 87.06 202 VAL A C 1
ATOM 1496 O O . VAL A 1 202 ? -6.241 -10.342 -5.064 1.00 87.06 202 VAL A O 1
ATOM 1499 N N . ALA A 1 203 ? -8.321 -9.746 -4.473 1.00 88.56 203 ALA A N 1
ATOM 1500 C CA . ALA A 1 203 ? -8.682 -9.214 -5.781 1.00 88.56 203 ALA A CA 1
ATOM 1501 C C . ALA A 1 203 ? -7.789 -8.031 -6.184 1.00 88.56 203 ALA A C 1
ATOM 1503 O O . ALA A 1 203 ? -7.306 -7.994 -7.314 1.00 88.56 203 ALA A O 1
ATOM 1504 N N . SER A 1 204 ? -7.519 -7.088 -5.276 1.00 87.19 204 SER A N 1
ATOM 1505 C CA . SER A 1 204 ? -6.641 -5.952 -5.572 1.00 87.19 204 SER A CA 1
ATOM 1506 C C . SER A 1 204 ? -5.186 -6.375 -5.776 1.00 87.19 204 SER A C 1
ATOM 1508 O O . SER A 1 204 ? -4.526 -5.836 -6.663 1.00 87.19 204 SER A O 1
ATOM 1510 N N . LEU A 1 205 ? -4.698 -7.379 -5.040 1.00 87.38 205 LEU A N 1
ATOM 1511 C CA . LEU A 1 205 ? -3.378 -7.970 -5.268 1.00 87.38 205 LEU A CA 1
ATOM 1512 C C . LEU A 1 205 ? -3.278 -8.622 -6.645 1.00 87.38 205 LEU A C 1
ATOM 1514 O O . LEU A 1 205 ? -2.312 -8.373 -7.360 1.00 87.38 205 LEU A O 1
ATOM 1518 N N . LEU A 1 206 ? -4.289 -9.391 -7.052 1.00 89.50 206 LEU A N 1
ATOM 1519 C CA . LEU A 1 206 ? -4.339 -9.973 -8.393 1.00 89.50 206 LEU A CA 1
ATOM 1520 C C . LEU A 1 206 ? -4.327 -8.888 -9.472 1.00 89.50 206 LEU A C 1
ATOM 1522 O O . LEU A 1 206 ? -3.561 -8.993 -10.424 1.00 89.50 206 LEU A O 1
ATOM 1526 N N . VAL A 1 207 ? -5.112 -7.820 -9.307 1.00 88.81 207 VAL A N 1
ATOM 1527 C CA . VAL A 1 207 ? -5.118 -6.685 -10.243 1.00 88.81 207 VAL A CA 1
ATOM 1528 C C . VAL A 1 207 ? -3.750 -6.005 -10.304 1.00 88.81 207 VAL A C 1
ATOM 1530 O O . VAL A 1 207 ? -3.268 -5.732 -11.400 1.00 88.81 207 VAL A O 1
ATOM 1533 N N . ALA A 1 208 ? -3.089 -5.777 -9.166 1.00 86.25 208 ALA A N 1
ATOM 1534 C CA . ALA A 1 208 ? -1.756 -5.179 -9.132 1.00 86.25 208 ALA A CA 1
ATOM 1535 C C . ALA A 1 208 ? -0.711 -6.068 -9.829 1.00 86.25 208 ALA A C 1
ATOM 1537 O O . ALA A 1 208 ? 0.076 -5.579 -10.636 1.00 86.25 208 ALA A O 1
ATOM 1538 N N . VAL A 1 209 ? -0.738 -7.382 -9.583 1.00 87.50 209 VAL A N 1
ATOM 1539 C CA . VAL A 1 209 ? 0.155 -8.349 -10.245 1.00 87.50 209 VAL A CA 1
ATOM 1540 C C . VAL A 1 209 ? -0.100 -8.391 -11.752 1.00 87.50 209 VAL A C 1
ATOM 1542 O O . VAL A 1 209 ? 0.850 -8.360 -12.533 1.00 87.50 209 VAL A O 1
ATOM 1545 N N . LEU A 1 210 ? -1.366 -8.407 -12.178 1.00 89.44 210 LEU A N 1
ATOM 1546 C CA . LEU A 1 210 ? -1.737 -8.359 -13.593 1.00 89.44 210 LEU A CA 1
ATOM 1547 C C . LEU A 1 210 ? -1.316 -7.042 -14.252 1.00 89.44 210 LEU A C 1
ATOM 1549 O O . LEU A 1 210 ? -0.866 -7.062 -15.393 1.00 89.44 210 LEU A O 1
ATOM 1553 N N . ALA A 1 211 ? -1.406 -5.915 -13.543 1.00 86.50 211 ALA A N 1
ATOM 1554 C CA . ALA A 1 211 ? -0.936 -4.623 -14.033 1.00 86.50 211 ALA A CA 1
ATOM 1555 C C . ALA A 1 211 ? 0.587 -4.611 -14.225 1.00 86.50 211 ALA A C 1
ATOM 1557 O O . ALA A 1 211 ? 1.064 -4.177 -15.271 1.00 86.50 211 ALA A O 1
ATOM 1558 N N . VAL A 1 212 ? 1.348 -5.151 -13.266 1.00 84.94 212 VAL A N 1
ATOM 1559 C CA . VAL A 1 212 ? 2.806 -5.307 -13.393 1.00 84.94 212 VAL A CA 1
ATOM 1560 C C . VAL A 1 212 ? 3.149 -6.218 -14.574 1.00 84.94 212 VAL A C 1
ATOM 1562 O O . VAL A 1 212 ? 3.971 -5.851 -15.408 1.00 84.94 212 VAL A O 1
ATOM 1565 N N . ALA A 1 213 ? 2.494 -7.375 -14.695 1.00 86.31 213 ALA A N 1
ATOM 1566 C CA . ALA A 1 213 ? 2.715 -8.305 -15.802 1.00 86.31 213 ALA A CA 1
ATOM 1567 C C . ALA A 1 213 ? 2.353 -7.691 -17.166 1.00 86.31 213 ALA A C 1
ATOM 1569 O O . ALA A 1 213 ? 3.110 -7.831 -18.125 1.00 86.31 213 ALA A O 1
ATOM 1570 N N . GLY A 1 214 ? 1.227 -6.978 -17.248 1.00 86.75 214 GLY A N 1
ATOM 1571 C CA . GLY A 1 214 ? 0.791 -6.270 -18.450 1.00 86.75 214 GLY A CA 1
ATOM 1572 C C . GLY A 1 214 ? 1.751 -5.149 -18.840 1.00 86.75 214 GLY A C 1
ATOM 1573 O O . GLY A 1 214 ? 2.093 -5.019 -20.013 1.00 86.75 214 GLY A O 1
ATOM 1574 N N . CYS A 1 215 ? 2.253 -4.398 -17.859 1.00 82.44 215 CYS A N 1
ATOM 1575 C CA . CYS A 1 215 ? 3.273 -3.380 -18.077 1.00 82.44 215 CYS A CA 1
ATOM 1576 C C . CYS A 1 215 ? 4.579 -3.993 -18.590 1.00 82.44 215 CYS A C 1
ATOM 1578 O O . CYS A 1 215 ? 5.139 -3.498 -19.562 1.00 82.44 215 CYS A O 1
ATOM 1580 N N . LEU A 1 216 ? 5.043 -5.092 -17.986 1.00 81.44 216 LEU A N 1
ATOM 1581 C CA . LEU A 1 216 ? 6.233 -5.808 -18.450 1.00 81.44 216 LEU A CA 1
ATOM 1582 C C . LEU A 1 216 ? 6.058 -6.311 -19.886 1.00 81.44 216 LEU A C 1
ATOM 1584 O O . LEU A 1 216 ? 6.950 -6.122 -20.707 1.00 81.44 216 LEU A O 1
ATOM 1588 N N . TYR A 1 217 ? 4.906 -6.905 -20.206 1.00 85.31 217 TYR A N 1
ATOM 1589 C CA . TYR A 1 217 ? 4.595 -7.354 -21.564 1.00 85.31 217 TYR A CA 1
ATOM 1590 C C . TYR A 1 217 ? 4.597 -6.190 -22.563 1.00 85.31 217 TYR A C 1
ATOM 1592 O O . TYR A 1 217 ? 5.172 -6.290 -23.648 1.00 85.31 217 TYR A O 1
ATOM 1600 N N . TRP A 1 218 ? 3.989 -5.064 -22.198 1.00 83.62 218 TRP A N 1
ATOM 1601 C CA . TRP A 1 218 ? 3.949 -3.890 -23.059 1.00 83.62 218 TRP A CA 1
ATOM 1602 C C . TRP A 1 218 ? 5.343 -3.301 -23.308 1.00 83.62 218 TRP A C 1
ATOM 1604 O O . TRP A 1 218 ? 5.684 -3.020 -24.459 1.00 83.62 218 TRP A O 1
ATOM 1614 N N . LEU A 1 219 ? 6.167 -3.215 -22.260 1.00 74.94 219 LEU A N 1
ATOM 1615 C CA . LEU A 1 219 ? 7.546 -2.731 -22.320 1.00 74.94 219 LEU A CA 1
ATOM 1616 C C . LEU A 1 219 ? 8.404 -3.626 -23.224 1.00 74.94 219 LEU A C 1
ATOM 1618 O O . LEU A 1 219 ? 9.132 -3.119 -24.065 1.00 74.94 219 LEU A O 1
ATOM 1622 N N . THR A 1 220 ? 8.230 -4.953 -23.165 1.00 73.75 220 THR A N 1
ATOM 1623 C CA . THR A 1 220 ? 8.947 -5.872 -24.074 1.00 73.75 220 THR A CA 1
ATOM 1624 C C . THR A 1 220 ? 8.577 -5.726 -25.546 1.00 73.75 220 THR A C 1
ATOM 1626 O O . THR A 1 220 ? 9.336 -6.166 -26.402 1.00 73.75 220 THR A O 1
ATOM 1629 N N . ARG A 1 221 ? 7.403 -5.166 -25.858 1.00 78.12 221 ARG A N 1
ATOM 1630 C CA . ARG A 1 221 ? 6.897 -5.104 -27.234 1.00 78.12 221 ARG A CA 1
ATOM 1631 C C . ARG A 1 221 ? 7.028 -3.724 -27.871 1.00 78.12 221 ARG A C 1
ATOM 1633 O O . ARG A 1 221 ? 7.063 -3.644 -29.093 1.00 78.12 221 ARG A O 1
ATOM 1640 N N . SER A 1 222 ? 7.024 -2.670 -27.061 1.00 71.38 222 SER A N 1
ATOM 1641 C CA . SER A 1 222 ? 6.828 -1.296 -27.545 1.00 71.38 222 SER A CA 1
ATOM 1642 C C . SER A 1 222 ? 7.971 -0.350 -27.190 1.00 71.38 222 SER A C 1
ATOM 1644 O O . SER A 1 222 ? 7.944 0.792 -27.637 1.00 71.38 222 SER A O 1
ATOM 1646 N N . PHE A 1 223 ? 8.926 -0.780 -26.362 1.00 68.44 223 PHE A N 1
ATOM 1647 C CA . PHE A 1 223 ? 9.988 0.093 -25.885 1.00 68.44 223 PHE A CA 1
ATOM 1648 C C . PHE A 1 223 ? 11.244 -0.021 -26.745 1.00 68.44 223 PHE A C 1
ATOM 1650 O O . PHE A 1 223 ? 11.899 -1.062 -26.739 1.00 68.44 223 PHE A O 1
ATOM 1657 N N . ASP A 1 224 ? 11.593 1.073 -27.418 1.00 67.38 224 ASP A N 1
ATOM 1658 C CA . ASP A 1 224 ? 12.885 1.259 -28.074 1.00 67.38 224 ASP A CA 1
ATOM 1659 C C . ASP A 1 224 ? 13.752 2.209 -27.244 1.00 67.38 224 ASP A C 1
ATOM 1661 O O . ASP A 1 224 ? 13.310 3.289 -26.849 1.00 67.38 224 ASP A O 1
ATOM 1665 N N . VAL A 1 225 ? 15.007 1.817 -27.006 1.00 61.84 225 VAL A N 1
ATOM 1666 C CA . VAL A 1 225 ? 15.995 2.582 -26.216 1.00 61.84 225 VAL A CA 1
ATOM 1667 C C . VAL A 1 225 ? 16.205 3.993 -26.783 1.00 61.84 225 VAL A C 1
ATOM 1669 O O . VAL A 1 225 ? 16.422 4.944 -26.033 1.00 61.84 225 VAL A O 1
ATOM 1672 N N . GLU A 1 226 ? 16.064 4.139 -28.101 1.00 60.22 226 GLU A N 1
ATOM 1673 C CA . GLU A 1 226 ? 16.189 5.404 -28.832 1.00 60.22 226 GLU A CA 1
ATOM 1674 C C . GLU A 1 226 ? 15.148 6.459 -28.419 1.00 60.22 226 GLU A C 1
ATOM 1676 O O . GLU A 1 226 ? 15.366 7.645 -28.642 1.00 60.22 226 GLU A O 1
ATOM 1681 N N . GLN A 1 227 ? 14.033 6.069 -27.789 1.00 60.41 227 GLN A N 1
ATOM 1682 C CA . GLN A 1 227 ? 13.003 7.015 -27.341 1.00 60.41 227 GLN A CA 1
ATOM 1683 C C . GLN A 1 227 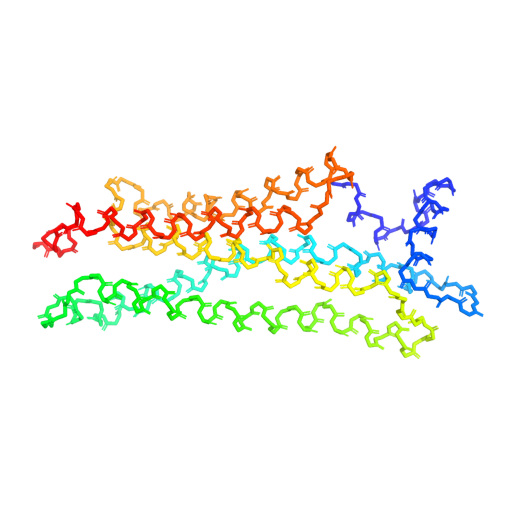? 13.339 7.711 -26.012 1.00 60.41 227 GLN A C 1
ATOM 1685 O O . GLN A 1 227 ? 12.675 8.684 -25.660 1.00 60.41 227 GLN A O 1
ATOM 1690 N N . VAL A 1 228 ? 14.336 7.222 -25.265 1.00 55.28 228 VAL A N 1
ATOM 1691 C CA . VAL A 1 228 ? 14.656 7.709 -23.908 1.00 55.28 228 VAL A CA 1
ATOM 1692 C C . VAL A 1 228 ? 16.011 8.411 -23.824 1.00 55.28 228 VAL A C 1
ATOM 1694 O O . VAL A 1 228 ? 16.221 9.212 -22.915 1.00 55.28 228 VAL A O 1
ATOM 1697 N N . LEU A 1 229 ? 16.913 8.180 -24.780 1.00 54.53 229 LEU A N 1
ATOM 1698 C CA . LEU A 1 229 ? 18.170 8.920 -24.856 1.00 54.53 229 LEU A CA 1
ATOM 1699 C C . LEU A 1 229 ? 17.939 10.271 -25.559 1.00 54.53 229 LEU A C 1
ATOM 1701 O O . LEU A 1 229 ? 17.439 10.285 -26.686 1.00 54.53 229 LEU A O 1
ATOM 1705 N N . PRO A 1 230 ? 18.277 11.413 -24.932 1.00 49.91 230 PRO A N 1
ATOM 1706 C CA . PRO A 1 230 ? 18.278 12.689 -25.634 1.00 49.91 230 PRO A CA 1
ATOM 1707 C C . PRO A 1 230 ? 19.332 12.647 -26.750 1.00 49.91 230 PRO A 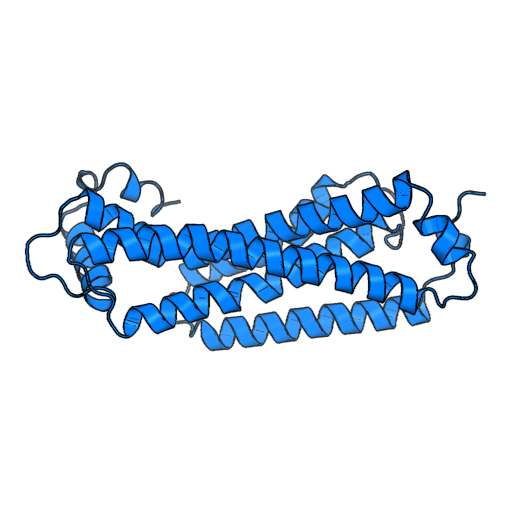C 1
ATOM 1709 O O . PRO A 1 230 ? 20.480 12.278 -26.501 1.00 49.91 230 PRO A O 1
ATOM 1712 N N . ASN A 1 231 ? 18.924 12.999 -27.974 1.00 44.59 231 ASN A N 1
ATOM 1713 C CA . ASN A 1 231 ? 19.850 13.271 -29.082 1.00 44.59 231 ASN A CA 1
ATOM 1714 C C . ASN A 1 231 ? 20.782 14.442 -28.758 1.00 44.59 231 ASN A C 1
ATOM 1716 O O . ASN A 1 231 ? 20.284 15.442 -28.185 1.00 44.59 231 ASN A O 1
#

pLDDT: mean 79.02, std 12.52, range [37.53, 92.12]

Radius of gyration: 21.38 Å; Cα contacts (8 Å, |Δi|>4): 216; chains: 1; bounding box: 52×30×63 Å

Mean predicted aligned error: 8.79 Å

Nearest PDB structures (foldseek):
  7xge-assembly3_E  TM=4.644E-01  e=3.966E+00  synthetic construct

Foldseek 3Di:
DPLVVCLVCVVVDDPVVNVVLVVVLVLWWDDPDDDDSNLSSLSSQLLCVLLVLQLVLLVLLLVLLQVLLCVCVVVCVLVVQLPPPDDPLVVLCVSLVVSLVVSLVVSVVVLCCSNVVSQVVSVVVPTHTDPVVVLSSCSSNLQNSLLSLQSSVLNNCLCQCVDDDPSNVVSVVSSCRSNVVSVVVSVVCVVPVPDDSVVVSVVSNVVSVVVVVVVSVCCVPPDDPVSRDDD

Sequence (231 aa):
MGLTLLAQNPDALTPSTRRAVERQIELYFSTSGPVSDELFTLALFLIQGPFLLVIFAGVIGVRIGNRVVSRLIDSGQFELLLSAPYDVREVFISVLATSVILTAMGLGVFAAISIGGPLVFLAANGLLPTGGVDGLLLIGFLLPVPFTLWANLVVIVGATGIAPGPLADANDVLNIFGLAPGILLVLFINLRPNVNVIHLSVASLLVAVLAVAGCLYWLTRSFDVEQVLPN

Solvent-accessible surface area (backbone atoms only — not comparable to full-atom values): 12407 Å² total; per-residue (Å²): 131,72,68,76,56,42,65,77,39,68,83,76,46,53,73,69,57,46,53,55,50,52,56,53,46,58,57,31,31,48,69,89,61,89,75,51,72,68,57,51,37,50,51,51,47,54,72,47,38,35,61,52,44,19,46,49,25,9,54,48,11,32,52,43,18,45,52,53,52,50,53,31,53,79,65,47,51,47,59,53,52,66,71,40,102,52,58,68,67,57,55,51,50,52,54,50,50,51,35,46,52,53,33,51,52,52,47,48,54,48,48,47,51,68,48,44,49,55,50,54,55,38,44,75,71,56,36,40,77,37,80,47,39,58,55,50,50,50,44,39,59,52,46,20,50,26,28,23,51,41,2,25,49,46,29,44,46,42,74,65,55,75,48,86,63,84,59,64,82,31,58,69,56,44,48,49,64,20,32,44,63,32,50,52,47,52,51,48,47,72,76,40,76,86,59,63,62,68,62,52,32,53,51,43,37,50,52,31,53,50,49,53,52,50,50,52,54,48,47,78,73,71,67,58,75,77,78,67,56,84,130